Protein AF-A0A388JJA7-F1 (afdb_monomer_lite)

Organism: Chara braunii (NCBI:txid69332)

Foldseek 3Di:
DDDDDDDDDDDDDDDDPDPPDDPPPPPPDDPLNVLLVQLLCCQQVVDHDPPDCQADFDQDPNDTDTDGDPSSVVSNQVLCLLFKKKKFKDDPQLQDDPVVVVVVVVVVVVVCVVVVVDD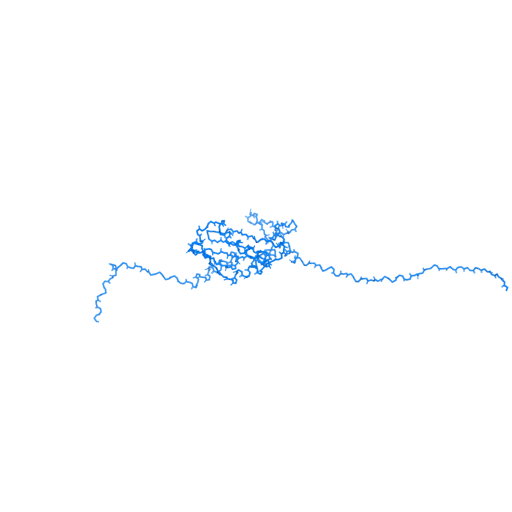PPQDAWDWADPDSGIIMTGGNDSVVLVVLQVVQKDWDADPNDTIIMGIHRDDDPVVVVVVVVVCVVVDDDDDDPPDPPVPPDPPDDPD

Secondary structure (DSSP, 8-state):
--------------------PPPP------HHHHHHHHHHHHHHH----TT---EEEEEETTEEEEEE-HHHHHHHHHHHHTTEEEEEEEETTTTS-HHHHHHHHHHHHHHHHHTT-S-TTPPP-EEEE-SSSEEEEE-SSHHHHHHHHHH-EEEEEETTEEEEEEEEE---HHHHHHHHHHHHHH----------GGGS-------

pLDDT: mean 81.33, std 19.15, range [30.75, 97.94]

Radius of gyration: 34.0 Å; chains: 1; bounding box: 87×120×90 Å

Structure (mmCIF, N/CA/C/O backbone):
data_AF-A0A388JJA7-F1
#
_entry.id   AF-A0A388JJA7-F1
#
loop_
_atom_site.group_PDB
_atom_site.id
_atom_site.type_symbol
_atom_site.label_atom_id
_atom_site.label_alt_id
_atom_site.label_comp_id
_atom_site.label_asym_id
_atom_site.label_entity_id
_atom_site.label_seq_id
_atom_site.pdbx_PDB_ins_code
_atom_site.Cartn_x
_atom_site.Cartn_y
_atom_site.Cartn_z
_atom_site.occupancy
_atom_site.B_iso_or_equiv
_atom_site.auth_seq_id
_atom_site.auth_comp_id
_atom_site.auth_asym_id
_atom_site.auth_atom_id
_atom_site.pdbx_PDB_model_num
ATOM 1 N N . MET A 1 1 ? 33.790 -76.104 -63.119 1.00 38.62 1 MET A N 1
ATOM 2 C CA . MET A 1 1 ? 35.174 -75.712 -63.461 1.00 38.62 1 MET A CA 1
ATOM 3 C C . MET A 1 1 ? 35.442 -74.358 -62.839 1.00 38.62 1 MET A C 1
ATOM 5 O O . MET A 1 1 ? 34.551 -73.522 -62.840 1.00 38.62 1 MET A O 1
ATOM 9 N N . ALA A 1 2 ? 36.603 -74.230 -62.209 1.00 37.25 2 ALA A N 1
ATOM 10 C CA . ALA A 1 2 ? 37.011 -73.114 -61.368 1.00 37.25 2 ALA A CA 1
ATOM 11 C C . ALA A 1 2 ? 37.681 -71.968 -62.155 1.00 37.25 2 ALA A C 1
ATOM 13 O O . ALA A 1 2 ? 38.109 -72.180 -63.288 1.00 37.25 2 ALA A O 1
ATOM 14 N N . ASN A 1 3 ? 37.866 -70.856 -61.426 1.00 31.70 3 ASN A N 1
ATOM 15 C CA . ASN A 1 3 ? 38.777 -69.703 -61.595 1.00 31.70 3 ASN A CA 1
ATOM 16 C C . ASN A 1 3 ? 38.197 -68.449 -62.289 1.00 31.70 3 ASN A C 1
ATOM 18 O O . ASN A 1 3 ? 37.667 -68.555 -63.387 1.00 31.70 3 ASN A O 1
ATOM 22 N N . ARG A 1 4 ? 38.062 -67.308 -61.569 1.00 33.00 4 ARG A N 1
ATOM 23 C CA . ARG A 1 4 ? 39.062 -66.235 -61.234 1.00 33.00 4 ARG A CA 1
ATOM 24 C C . ARG A 1 4 ? 39.237 -65.319 -62.475 1.00 33.00 4 ARG A C 1
ATOM 26 O O . ARG A 1 4 ? 39.473 -65.861 -63.539 1.00 33.00 4 ARG A O 1
ATOM 33 N N . GLU A 1 5 ? 39.036 -63.995 -62.486 1.00 34.12 5 GLU A N 1
ATOM 34 C CA . GLU A 1 5 ? 39.539 -62.904 -61.631 1.00 34.12 5 GLU A CA 1
ATOM 35 C C . GLU A 1 5 ? 38.789 -61.568 -61.878 1.00 34.12 5 GLU A C 1
ATOM 37 O O . GLU A 1 5 ? 38.283 -61.353 -62.973 1.00 34.12 5 GLU A O 1
ATOM 42 N N . GLU A 1 6 ? 38.826 -60.694 -60.853 1.00 33.31 6 GLU A N 1
ATOM 43 C CA . GLU A 1 6 ? 38.885 -59.208 -60.892 1.00 33.31 6 GLU A CA 1
ATOM 44 C C . GLU A 1 6 ? 37.717 -58.392 -61.493 1.00 33.31 6 GLU A C 1
ATOM 46 O O . GLU A 1 6 ? 37.147 -58.720 -62.517 1.00 33.31 6 GLU A O 1
ATOM 51 N N . GLY A 1 7 ? 37.279 -57.254 -60.950 1.00 30.75 7 GLY A N 1
ATOM 52 C CA . GLY A 1 7 ? 37.723 -56.382 -59.863 1.00 30.75 7 GLY A CA 1
ATOM 53 C C . GLY A 1 7 ? 36.887 -55.084 -59.918 1.00 30.75 7 GLY A C 1
ATOM 54 O O . GLY A 1 7 ? 36.123 -54.889 -60.860 1.00 30.75 7 GLY A O 1
ATOM 55 N N . SER A 1 8 ? 37.079 -54.181 -58.945 1.00 33.78 8 SER A N 1
ATOM 56 C CA . SER A 1 8 ? 36.448 -52.844 -58.821 1.00 33.78 8 SER A CA 1
ATOM 57 C C . SER A 1 8 ? 34.987 -52.874 -58.336 1.00 33.78 8 SER A C 1
ATOM 59 O O . SER A 1 8 ? 34.106 -53.405 -58.991 1.00 33.78 8 SER A O 1
ATOM 61 N N . GLY A 1 9 ? 34.610 -52.384 -57.156 1.00 34.12 9 GLY A N 1
ATOM 62 C CA . GLY A 1 9 ? 35.095 -51.213 -56.440 1.00 34.12 9 GLY A CA 1
ATOM 63 C C . GLY A 1 9 ? 33.918 -50.248 -56.313 1.00 34.12 9 GLY A C 1
ATOM 64 O O . GLY A 1 9 ? 33.571 -49.616 -57.298 1.00 34.12 9 GLY A O 1
ATOM 65 N N . LEU A 1 10 ? 33.286 -50.166 -55.134 1.00 34.81 10 LEU A N 1
ATOM 66 C CA . LEU A 1 10 ? 32.632 -48.956 -54.610 1.00 34.81 10 LEU A CA 1
ATOM 67 C C . LEU A 1 10 ? 32.055 -49.213 -53.212 1.00 34.81 10 LEU A C 1
ATOM 69 O O . LEU A 1 10 ? 31.151 -50.021 -53.006 1.00 34.81 10 LEU A O 1
ATOM 73 N N . LEU A 1 11 ? 32.640 -48.497 -52.253 1.00 35.06 11 LEU A N 1
ATOM 74 C CA . LEU A 1 11 ? 32.207 -48.365 -50.872 1.00 35.06 11 LEU A CA 1
ATOM 75 C C . LEU A 1 11 ? 30.806 -47.737 -50.766 1.00 35.06 11 LEU A C 1
ATOM 77 O O . LEU A 1 11 ? 30.494 -46.760 -51.440 1.00 35.06 11 LEU A O 1
ATOM 81 N N . GLN A 1 12 ? 30.034 -48.286 -49.825 1.00 38.25 12 GLN A N 1
ATOM 82 C CA . GLN A 1 12 ? 29.115 -47.626 -48.887 1.00 38.25 12 GLN A CA 1
ATOM 83 C C . GLN A 1 12 ? 28.533 -46.251 -49.264 1.00 38.25 12 GLN A C 1
ATOM 85 O O . GLN A 1 12 ? 29.205 -45.225 -49.197 1.00 38.25 12 GLN A O 1
ATOM 90 N N . ARG A 1 13 ? 27.200 -46.210 -49.375 1.00 34.66 13 ARG A N 1
ATOM 91 C CA . ARG A 1 13 ? 26.391 -45.144 -48.764 1.00 34.66 13 ARG A CA 1
ATOM 92 C C . ARG A 1 13 ? 25.192 -45.764 -48.049 1.00 34.66 13 ARG A C 1
ATOM 94 O O . ARG A 1 13 ? 24.145 -45.988 -48.645 1.00 34.66 13 ARG A O 1
ATOM 101 N N . GLN A 1 14 ? 25.362 -46.062 -46.761 1.00 39.09 14 GLN A N 1
ATOM 102 C CA . GLN A 1 14 ? 24.231 -46.185 -45.845 1.00 39.09 14 GLN A CA 1
ATOM 103 C C . GLN A 1 14 ? 23.623 -44.789 -45.692 1.00 39.09 14 GLN A C 1
ATOM 105 O O . GLN A 1 14 ? 24.273 -43.877 -45.188 1.00 39.09 14 GLN A O 1
ATOM 110 N N . GLY A 1 15 ? 22.391 -44.618 -46.168 1.00 35.16 15 GLY A N 1
ATOM 111 C CA . GLY A 1 15 ? 21.592 -43.436 -45.881 1.00 35.16 15 GLY A CA 1
ATOM 112 C C . GLY A 1 15 ? 21.213 -43.432 -44.406 1.00 35.16 15 GLY A C 1
ATOM 113 O O . GLY A 1 15 ? 20.266 -44.109 -44.009 1.00 35.16 15 GLY A O 1
ATOM 114 N N . GLN A 1 16 ? 21.957 -42.678 -43.599 1.00 37.28 16 GLN A N 1
ATOM 115 C CA . GLN A 1 16 ? 21.470 -42.211 -42.309 1.00 37.28 16 GLN A CA 1
ATOM 116 C C . GLN A 1 16 ? 20.296 -41.269 -42.586 1.00 37.28 16 GLN A C 1
ATOM 118 O O . GLN A 1 16 ? 20.465 -40.179 -43.128 1.00 37.28 16 GLN A O 1
ATOM 123 N N . ARG A 1 17 ? 19.083 -41.728 -42.265 1.00 39.56 17 ARG A N 1
ATOM 124 C CA . ARG A 1 17 ? 17.945 -40.838 -42.050 1.00 39.56 17 ARG A CA 1
ATOM 125 C C . ARG A 1 17 ? 18.261 -40.038 -40.794 1.00 39.56 17 ARG A C 1
ATOM 127 O O . ARG A 1 17 ? 18.153 -40.563 -39.692 1.00 39.56 17 ARG A O 1
ATOM 134 N N . GLU A 1 18 ? 18.690 -38.798 -40.974 1.00 39.78 18 GLU A N 1
ATOM 135 C CA . GLU A 1 18 ? 18.605 -37.801 -39.918 1.00 39.78 18 GLU A CA 1
ATOM 136 C C . GLU A 1 18 ? 17.116 -37.548 -39.666 1.00 39.78 18 GLU A C 1
ATOM 138 O O . GLU A 1 18 ? 16.417 -36.948 -40.484 1.00 39.78 18 GLU A O 1
ATOM 143 N N . GLU A 1 19 ? 16.607 -38.070 -38.550 1.00 40.69 19 GLU A N 1
ATOM 144 C CA . GLU A 1 19 ? 15.378 -37.569 -37.948 1.00 40.69 19 GLU A CA 1
ATOM 145 C C . GLU A 1 19 ? 15.632 -36.109 -37.568 1.00 40.69 19 GLU A C 1
ATOM 147 O O . GLU A 1 19 ? 16.226 -35.792 -36.538 1.00 40.69 19 GLU A O 1
ATOM 152 N N . HIS A 1 20 ? 15.238 -35.213 -38.468 1.00 40.06 20 HIS A N 1
ATOM 153 C CA . HIS A 1 20 ? 15.179 -33.785 -38.218 1.00 40.06 20 HIS A CA 1
ATOM 154 C C . HIS A 1 20 ? 14.108 -33.557 -37.143 1.00 40.06 20 HIS A C 1
ATOM 156 O O . HIS A 1 20 ? 12.920 -33.431 -37.438 1.00 40.06 20 HIS A O 1
ATOM 162 N N . ASN A 1 21 ? 14.525 -33.553 -35.875 1.00 44.19 21 ASN A N 1
ATOM 163 C CA . ASN A 1 21 ? 13.737 -32.931 -34.820 1.00 44.19 21 ASN A CA 1
ATOM 164 C C . ASN A 1 21 ? 13.492 -31.476 -35.251 1.00 44.19 21 ASN A C 1
ATOM 166 O O . ASN A 1 21 ? 14.464 -30.792 -35.589 1.00 44.19 21 ASN A O 1
ATOM 170 N N . PRO A 1 22 ? 12.240 -30.984 -35.274 1.00 50.75 22 PRO A N 1
ATOM 171 C CA . PRO A 1 22 ? 12.013 -29.575 -35.539 1.00 50.75 22 PRO A CA 1
ATOM 172 C C . PRO A 1 22 ? 12.758 -28.774 -34.462 1.00 50.75 22 PRO A C 1
ATOM 174 O O . PRO A 1 22 ? 12.743 -29.183 -33.294 1.00 50.75 22 PRO A O 1
ATOM 177 N N . PRO A 1 23 ? 13.442 -27.673 -34.820 1.00 50.19 23 PRO A N 1
ATOM 178 C CA . PRO A 1 23 ? 14.025 -26.800 -33.819 1.00 50.19 23 PRO A CA 1
ATOM 179 C C . PRO A 1 23 ? 12.879 -26.363 -32.913 1.00 50.19 23 PRO A C 1
ATOM 181 O O . PRO A 1 23 ? 11.893 -25.798 -33.388 1.00 50.19 23 PRO A O 1
ATOM 184 N N . GLY A 1 24 ? 12.971 -26.712 -31.629 1.00 46.56 24 GLY A N 1
ATOM 185 C CA . GLY A 1 24 ? 12.038 -26.201 -30.641 1.00 46.56 24 GLY A CA 1
ATOM 186 C C . GLY A 1 24 ? 12.012 -24.689 -30.791 1.00 46.56 24 GLY A C 1
ATOM 187 O O . GLY A 1 24 ? 13.071 -24.062 -30.807 1.00 46.56 24 GLY A O 1
ATOM 188 N N . GLU A 1 25 ? 10.823 -24.118 -30.971 1.00 50.03 25 GLU A N 1
ATOM 189 C CA . GLU A 1 25 ? 10.627 -22.684 -30.825 1.00 50.03 25 GLU A CA 1
ATOM 190 C C . GLU A 1 25 ? 11.098 -22.322 -29.414 1.00 50.03 25 GLU A C 1
ATOM 192 O O . GLU A 1 25 ? 10.371 -22.465 -28.431 1.00 50.03 25 GLU A O 1
ATOM 197 N N . GLU A 1 26 ? 12.354 -21.896 -29.289 1.00 54.03 26 GLU A N 1
ATOM 198 C CA . GLU A 1 26 ? 12.783 -21.084 -28.167 1.00 54.03 26 GLU A CA 1
ATOM 199 C C . GLU A 1 26 ? 11.922 -19.828 -28.251 1.00 54.03 26 GLU A C 1
ATOM 201 O O . GLU A 1 26 ? 12.219 -18.909 -29.012 1.00 54.03 26 GLU A O 1
ATOM 206 N N . LEU A 1 27 ? 10.789 -19.833 -27.542 1.00 56.81 27 LEU A N 1
ATOM 207 C CA . LEU A 1 27 ? 9.931 -18.669 -27.386 1.00 56.81 27 LEU A CA 1
ATOM 208 C C . LEU A 1 27 ? 10.819 -17.542 -26.864 1.00 56.81 27 LEU A C 1
ATOM 210 O O . LEU A 1 27 ? 11.160 -17.499 -25.680 1.00 56.81 27 LEU A O 1
ATOM 214 N N . GLN A 1 28 ? 11.246 -16.662 -27.770 1.00 73.25 28 GLN A N 1
ATOM 215 C CA . GLN A 1 28 ? 12.017 -15.482 -27.430 1.00 73.25 28 GLN A CA 1
ATOM 216 C C . GLN A 1 28 ? 11.135 -14.659 -26.498 1.00 73.25 28 GLN A C 1
ATOM 218 O O . GLN A 1 28 ? 10.147 -14.063 -26.925 1.00 73.25 28 GLN A O 1
ATOM 223 N N . MET A 1 29 ? 11.437 -14.702 -25.198 1.00 80.81 29 MET A N 1
ATOM 224 C CA . MET A 1 29 ? 10.675 -13.952 -24.209 1.00 80.81 29 MET A CA 1
ATOM 225 C C . MET A 1 29 ? 10.689 -12.480 -24.602 1.00 80.81 29 MET A C 1
ATOM 227 O O . MET A 1 29 ? 11.758 -11.914 -24.856 1.00 80.81 29 MET A O 1
ATOM 231 N N . SER A 1 30 ? 9.509 -11.862 -24.624 1.00 90.19 30 SER A N 1
ATOM 232 C CA . SER A 1 30 ? 9.403 -10.439 -24.917 1.00 90.19 30 SER A CA 1
ATOM 233 C C . SER A 1 30 ? 10.206 -9.628 -23.893 1.00 90.19 30 SER A C 1
ATOM 235 O O . SER A 1 30 ? 10.375 -10.027 -22.733 1.00 90.19 30 SER A O 1
ATOM 237 N N . GLU A 1 31 ? 10.709 -8.463 -24.301 1.00 86.06 31 GLU A N 1
ATOM 238 C CA . GLU A 1 31 ? 11.400 -7.569 -23.369 1.00 86.06 31 GLU A CA 1
ATOM 239 C C . GLU A 1 31 ? 10.483 -7.142 -22.214 1.00 86.06 31 GLU A C 1
ATOM 241 O O . GLU A 1 31 ? 10.933 -7.034 -21.073 1.00 86.06 31 GLU A O 1
ATOM 246 N N . GLU A 1 32 ? 9.190 -6.981 -22.485 1.00 90.00 32 GLU A N 1
ATOM 247 C CA . GLU A 1 32 ? 8.183 -6.680 -21.475 1.00 90.00 32 GLU A CA 1
ATOM 248 C C . GLU A 1 32 ? 8.054 -7.798 -20.430 1.00 90.00 32 GLU A C 1
ATOM 250 O O . GLU A 1 32 ? 8.108 -7.520 -19.230 1.00 90.00 32 GLU A O 1
ATOM 255 N N . ASP A 1 33 ? 7.949 -9.060 -20.851 1.00 91.06 33 ASP A N 1
ATOM 256 C CA . ASP A 1 33 ? 7.863 -10.196 -19.926 1.00 91.06 33 ASP A CA 1
ATOM 257 C C . ASP A 1 33 ? 9.152 -10.355 -19.124 1.00 91.06 33 ASP A C 1
ATOM 259 O O . ASP A 1 33 ? 9.117 -10.593 -17.912 1.00 91.06 33 ASP A O 1
ATOM 263 N N . ARG A 1 34 ? 10.303 -10.117 -19.764 1.00 89.75 34 ARG A N 1
ATOM 264 C CA . ARG A 1 34 ? 11.591 -10.048 -19.071 1.00 89.75 34 ARG A CA 1
ATOM 265 C C . ARG A 1 34 ? 11.568 -8.968 -17.987 1.00 89.75 34 ARG A C 1
ATOM 267 O O . ARG A 1 34 ? 11.969 -9.247 -16.858 1.00 89.75 34 ARG A O 1
ATOM 274 N N . ILE A 1 35 ? 11.092 -7.758 -18.289 1.00 90.12 35 ILE A N 1
ATOM 275 C CA . ILE A 1 35 ? 10.986 -6.659 -17.316 1.00 90.12 35 ILE A CA 1
ATOM 276 C C . ILE A 1 35 ? 10.037 -7.035 -16.173 1.00 90.12 35 ILE A C 1
ATOM 278 O O . ILE A 1 35 ? 10.406 -6.862 -15.012 1.00 90.12 35 ILE A O 1
ATOM 282 N N . ARG A 1 36 ? 8.866 -7.613 -16.466 1.00 91.94 36 ARG A N 1
ATOM 283 C CA . ARG A 1 36 ? 7.902 -8.067 -15.447 1.00 91.94 36 ARG A CA 1
ATOM 284 C C . ARG A 1 36 ? 8.512 -9.094 -14.493 1.00 91.94 36 ARG A C 1
ATOM 286 O O . ARG A 1 36 ? 8.342 -8.970 -13.282 1.00 91.94 36 ARG A O 1
ATOM 293 N N . ILE A 1 37 ? 9.264 -10.067 -15.014 1.00 90.94 37 ILE A N 1
ATOM 294 C CA . ILE A 1 37 ? 9.973 -11.067 -14.199 1.00 90.94 37 ILE A CA 1
ATOM 295 C C . ILE A 1 37 ? 11.012 -10.395 -13.295 1.00 90.94 37 ILE A C 1
ATOM 297 O O . ILE A 1 37 ? 11.135 -10.745 -12.121 1.00 90.94 37 ILE A O 1
ATOM 301 N N . LEU A 1 38 ? 11.767 -9.429 -13.822 1.00 90.19 38 LEU A N 1
ATOM 302 C CA . LEU A 1 38 ? 12.774 -8.706 -13.044 1.00 90.19 38 LEU A CA 1
ATOM 303 C C . LEU A 1 38 ? 12.142 -7.826 -11.953 1.00 90.19 38 LEU A C 1
ATOM 305 O O . LEU A 1 38 ? 12.644 -7.813 -10.830 1.00 90.19 38 LEU A O 1
ATOM 309 N N . ILE A 1 39 ? 11.021 -7.157 -12.243 1.00 90.31 39 ILE A N 1
ATOM 310 C CA . ILE A 1 39 ? 10.235 -6.406 -11.250 1.00 90.31 39 ILE A CA 1
ATOM 311 C C . ILE A 1 39 ? 9.742 -7.352 -10.150 1.00 90.31 39 ILE A C 1
ATOM 313 O O . ILE A 1 39 ? 9.950 -7.075 -8.968 1.00 90.31 39 ILE A O 1
ATOM 317 N N . ALA A 1 40 ? 9.156 -8.496 -10.520 1.00 89.62 40 ALA A N 1
ATOM 318 C CA . ALA A 1 40 ? 8.691 -9.490 -9.557 1.00 89.62 40 ALA A CA 1
ATOM 319 C C . ALA A 1 40 ? 9.834 -9.950 -8.641 1.00 89.62 40 ALA A C 1
ATOM 321 O O . ALA A 1 40 ? 9.714 -9.834 -7.426 1.00 89.62 40 ALA A O 1
ATOM 322 N N . LYS A 1 41 ? 10.991 -10.338 -9.195 1.00 87.94 41 LYS A N 1
ATOM 323 C CA . LYS A 1 41 ? 12.182 -10.708 -8.404 1.00 87.94 41 LYS A CA 1
ATOM 324 C C . LYS A 1 41 ? 12.643 -9.594 -7.459 1.00 87.94 41 LYS A C 1
ATOM 326 O O . LYS A 1 41 ? 12.994 -9.870 -6.309 1.00 87.94 41 LYS A O 1
ATOM 331 N N . CYS A 1 42 ? 12.600 -8.338 -7.898 1.00 88.12 42 CYS A N 1
ATOM 332 C CA . CYS A 1 42 ? 12.971 -7.197 -7.065 1.00 88.12 42 CYS A CA 1
ATOM 333 C C . CYS A 1 42 ? 12.095 -7.101 -5.807 1.00 88.12 42 CYS A C 1
ATOM 335 O O . CYS A 1 42 ? 12.606 -7.045 -4.686 1.00 88.12 42 CYS A O 1
ATOM 337 N N . TYR A 1 43 ? 10.773 -7.161 -5.950 1.00 86.69 43 TYR A N 1
ATOM 338 C CA . TYR A 1 43 ? 9.868 -7.010 -4.806 1.00 86.69 43 TYR A CA 1
ATOM 339 C C . TYR A 1 43 ? 9.662 -8.309 -4.007 1.00 86.69 43 TYR A C 1
ATOM 341 O O . TYR A 1 43 ? 9.526 -8.284 -2.770 1.00 86.69 43 TYR A O 1
ATOM 349 N N . GLU A 1 44 ? 9.675 -9.457 -4.683 1.00 86.19 44 GLU A N 1
ATOM 350 C CA . GLU A 1 44 ? 9.443 -10.776 -4.096 1.00 86.19 44 GLU A CA 1
ATOM 351 C C . GL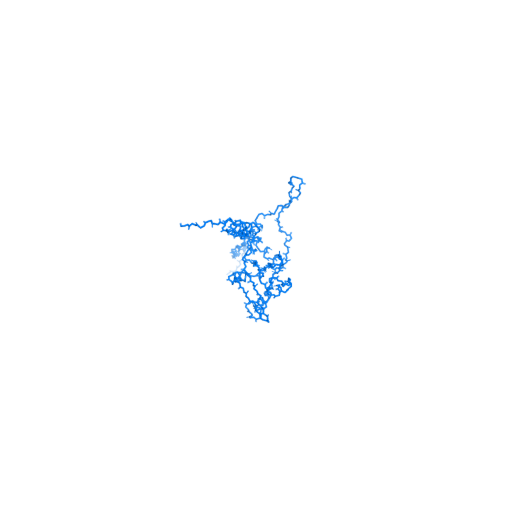U A 1 44 ? 10.683 -11.318 -3.382 1.00 86.19 44 GLU A C 1
ATOM 353 O O . GLU A 1 44 ? 10.572 -11.760 -2.232 1.00 86.19 44 GLU A O 1
ATOM 358 N N . ASP A 1 45 ? 11.857 -11.186 -3.995 1.00 84.56 45 ASP A N 1
ATOM 359 C CA . ASP A 1 45 ? 13.109 -11.745 -3.482 1.00 84.56 45 ASP A CA 1
ATOM 360 C C . ASP A 1 45 ? 14.079 -10.689 -2.952 1.00 84.56 45 ASP A C 1
ATOM 362 O O . ASP A 1 45 ? 15.025 -11.036 -2.250 1.00 84.56 45 ASP A O 1
ATOM 366 N N . GLY A 1 46 ? 13.831 -9.401 -3.210 1.00 83.00 46 GLY A N 1
ATOM 367 C CA . GLY A 1 46 ? 14.766 -8.338 -2.828 1.00 83.00 46 GLY A CA 1
ATOM 368 C C . GLY A 1 46 ? 16.011 -8.298 -3.711 1.00 83.00 46 GLY A C 1
ATOM 369 O O . GLY A 1 46 ? 17.015 -7.717 -3.311 1.00 83.00 46 GLY A O 1
ATOM 370 N N . VAL A 1 47 ? 15.961 -8.934 -4.884 1.00 85.12 47 VAL A N 1
ATOM 371 C CA . VAL A 1 47 ? 17.082 -8.990 -5.822 1.00 85.12 47 VAL A CA 1
ATOM 372 C C . VAL A 1 47 ? 16.945 -7.850 -6.817 1.00 85.12 47 VAL A C 1
ATOM 374 O O . VAL A 1 47 ? 16.076 -7.881 -7.688 1.00 85.12 47 VAL A O 1
ATOM 377 N N . PHE A 1 48 ? 17.814 -6.851 -6.694 1.00 80.50 48 PHE A N 1
ATOM 378 C CA . PHE A 1 48 ? 17.859 -5.753 -7.648 1.00 80.50 48 PHE A CA 1
ATOM 379 C C . PHE A 1 48 ? 18.588 -6.193 -8.931 1.00 80.50 48 PHE A C 1
ATOM 381 O O . PHE A 1 48 ? 19.713 -6.691 -8.853 1.00 80.50 48 PHE A O 1
ATOM 388 N N . PRO A 1 49 ? 17.975 -6.059 -10.117 1.00 79.19 49 PRO A N 1
ATOM 389 C CA . PRO A 1 49 ? 18.563 -6.558 -11.354 1.00 79.19 49 PRO A CA 1
ATOM 390 C C . PRO A 1 49 ? 19.686 -5.646 -11.878 1.00 79.19 49 PRO A C 1
ATOM 392 O O . PRO A 1 49 ? 19.424 -4.577 -12.417 1.00 79.19 49 PRO A O 1
ATOM 395 N N . GLU A 1 50 ? 20.939 -6.109 -11.829 1.00 70.81 50 GLU A N 1
ATOM 396 C CA . GLU A 1 50 ? 22.127 -5.328 -12.241 1.00 70.81 50 GLU A CA 1
ATOM 397 C C . GLU A 1 50 ? 22.119 -4.854 -13.707 1.00 70.81 50 GLU A C 1
ATOM 399 O O . GLU A 1 50 ? 22.771 -3.872 -14.052 1.00 70.81 50 GLU A O 1
ATOM 404 N N . ARG A 1 51 ? 21.392 -5.544 -14.597 1.00 75.31 51 ARG A N 1
ATOM 405 C CA . ARG A 1 51 ? 21.349 -5.251 -16.046 1.00 75.31 51 ARG A CA 1
ATOM 406 C C . ARG A 1 51 ? 20.020 -4.656 -16.514 1.00 75.31 51 ARG A C 1
ATOM 408 O O . ARG A 1 51 ? 19.695 -4.722 -17.702 1.00 75.31 51 ARG A O 1
ATOM 415 N N . MET A 1 52 ? 19.212 -4.122 -15.603 1.00 77.38 52 MET A N 1
ATOM 416 C CA . MET A 1 52 ? 17.992 -3.411 -15.975 1.00 77.38 52 MET A CA 1
ATOM 417 C C . MET A 1 52 ? 18.336 -1.950 -16.295 1.00 77.38 52 MET A C 1
ATOM 419 O O . MET A 1 52 ? 18.827 -1.209 -15.450 1.00 77.38 52 MET A O 1
ATOM 423 N N . ARG A 1 53 ? 18.101 -1.522 -17.542 1.00 81.50 53 ARG A N 1
ATOM 424 C CA . ARG A 1 53 ? 18.271 -0.119 -17.949 1.00 81.50 53 ARG A CA 1
ATOM 425 C C . ARG A 1 53 ? 17.087 0.704 -17.442 1.00 81.50 53 ARG A C 1
ATOM 427 O O . ARG A 1 53 ? 16.126 0.922 -18.170 1.00 81.50 53 ARG A O 1
ATOM 434 N N . HIS A 1 54 ? 17.159 1.125 -16.182 1.00 82.56 54 HIS A N 1
ATOM 435 C CA . HIS A 1 54 ? 16.094 1.869 -15.500 1.00 82.56 54 HIS A CA 1
ATOM 436 C C . HIS A 1 54 ? 15.815 3.249 -16.091 1.00 82.56 54 HIS A C 1
ATOM 438 O O . HIS A 1 54 ? 14.757 3.811 -15.832 1.00 82.56 54 HIS A O 1
ATOM 444 N N . GLY A 1 55 ? 16.755 3.799 -16.853 1.00 88.31 55 GLY A N 1
ATOM 445 C CA . GLY A 1 55 ? 16.692 5.161 -17.342 1.00 88.31 55 GLY A CA 1
ATOM 446 C C . GLY A 1 55 ? 18.068 5.679 -17.724 1.00 88.31 55 GLY A C 1
ATOM 447 O O . GLY A 1 55 ? 19.040 4.921 -17.782 1.00 88.31 55 GLY A O 1
ATOM 448 N N . GLU A 1 56 ? 18.136 6.978 -17.952 1.00 92.00 56 GLU A N 1
ATOM 449 C CA . GLU A 1 56 ? 19.352 7.694 -18.316 1.00 92.00 56 GLU A CA 1
ATOM 450 C C . GLU A 1 56 ? 19.459 9.006 -17.540 1.00 92.00 56 GLU A C 1
ATOM 452 O O . GLU A 1 56 ? 18.457 9.622 -17.178 1.00 92.00 56 GLU A O 1
ATOM 457 N N . PHE A 1 57 ? 20.686 9.445 -17.268 1.00 91.88 57 PHE A N 1
ATOM 458 C CA . PHE A 1 57 ? 20.921 10.782 -16.734 1.00 91.88 57 PHE A CA 1
ATOM 459 C C . PHE A 1 57 ? 20.996 11.776 -17.893 1.00 91.88 57 PHE A C 1
ATOM 461 O O . PHE A 1 57 ? 21.839 11.635 -18.776 1.00 91.88 57 PHE A O 1
ATOM 468 N N . VAL A 1 58 ? 20.145 12.798 -17.862 1.00 94.00 58 VAL A N 1
ATOM 469 C CA . VAL A 1 58 ? 20.087 13.885 -18.845 1.00 94.00 58 VAL A CA 1
ATOM 470 C C . VAL A 1 58 ? 20.328 15.205 -18.123 1.00 94.00 58 VAL A C 1
ATOM 472 O O . VAL A 1 58 ? 19.892 15.381 -16.988 1.00 94.00 58 VAL A O 1
ATOM 475 N N . VAL A 1 59 ? 21.037 16.140 -18.751 1.00 94.31 59 VAL A N 1
ATOM 476 C CA . VAL A 1 59 ? 21.201 17.495 -18.208 1.00 94.31 59 VAL A CA 1
ATOM 477 C C . VAL A 1 59 ? 20.125 18.394 -18.806 1.00 94.31 59 VAL A C 1
ATOM 479 O O . VAL A 1 59 ? 20.095 18.602 -20.015 1.00 94.31 59 VAL A O 1
ATOM 482 N N . GLU A 1 60 ? 19.261 18.947 -17.960 1.00 91.25 60 GLU A N 1
ATOM 483 C CA . GLU A 1 60 ? 18.222 19.907 -18.338 1.00 91.25 60 GLU A CA 1
ATOM 484 C C . GLU A 1 60 ? 18.401 21.180 -17.513 1.00 91.25 60 GLU A C 1
ATOM 486 O O . GLU A 1 60 ? 18.466 21.131 -16.287 1.00 91.25 60 GLU A O 1
ATOM 491 N N . ASN A 1 61 ? 18.520 22.336 -18.174 1.00 90.81 61 ASN A N 1
ATOM 492 C CA . ASN A 1 61 ? 18.718 23.637 -17.516 1.00 90.81 61 ASN A CA 1
ATOM 493 C C . ASN A 1 61 ? 19.902 23.664 -16.521 1.00 90.81 61 ASN A C 1
ATOM 495 O O . ASN A 1 61 ? 19.841 24.321 -15.485 1.00 90.81 61 ASN A O 1
ATOM 499 N N . GLY A 1 62 ? 20.976 22.924 -16.819 1.00 91.94 62 GLY A N 1
ATOM 500 C CA . GLY A 1 62 ? 22.150 22.806 -15.945 1.00 91.94 62 GLY A CA 1
ATOM 501 C C . GLY A 1 62 ? 21.970 21.869 -14.743 1.00 91.94 62 GLY A C 1
ATOM 502 O O . GLY A 1 62 ? 22.898 21.722 -13.953 1.00 91.94 62 GLY A O 1
ATOM 503 N N . ILE A 1 63 ? 20.815 21.211 -14.612 1.00 93.00 63 ILE A N 1
ATOM 504 C CA . ILE A 1 63 ? 20.521 20.232 -13.563 1.00 93.00 63 ILE A CA 1
ATOM 505 C C . ILE A 1 63 ? 20.594 18.829 -14.164 1.00 93.00 63 ILE A C 1
ATOM 507 O O . ILE A 1 63 ? 20.002 18.551 -15.206 1.00 93.00 63 ILE A O 1
ATOM 511 N N . GLN A 1 64 ? 21.317 17.926 -13.503 1.00 93.12 64 GLN A N 1
ATOM 512 C CA . GLN A 1 64 ? 21.349 16.518 -13.883 1.00 93.12 64 GLN A CA 1
ATOM 513 C C . GLN A 1 64 ? 20.085 15.817 -13.364 1.00 93.12 64 GLN A C 1
ATOM 515 O O . GLN A 1 64 ? 19.882 15.696 -12.158 1.00 93.12 64 GLN A O 1
ATOM 520 N N . VAL A 1 65 ? 19.239 15.355 -14.280 1.00 92.62 65 VAL A N 1
ATOM 521 C CA . VAL A 1 65 ? 17.963 14.686 -14.005 1.00 92.62 65 VAL A CA 1
ATOM 522 C C . VAL A 1 65 ? 18.048 13.236 -14.470 1.00 92.62 65 VAL A C 1
ATOM 524 O O . VAL A 1 65 ? 18.484 12.955 -15.584 1.00 92.62 65 VAL A O 1
ATOM 527 N N . PHE A 1 66 ? 17.621 12.294 -13.629 1.00 90.94 66 PHE A N 1
ATOM 528 C CA . PHE A 1 66 ? 17.469 10.900 -14.040 1.00 90.94 66 PHE A CA 1
ATOM 529 C C . PHE A 1 66 ? 16.097 10.697 -14.689 1.00 90.94 66 PHE A C 1
ATOM 531 O O . PHE A 1 66 ? 15.071 10.759 -14.011 1.00 90.94 66 PHE A O 1
ATOM 538 N N . LYS A 1 67 ? 16.071 10.455 -16.001 1.00 91.38 67 LYS A N 1
ATOM 539 C CA . LYS A 1 67 ? 14.854 10.114 -16.739 1.00 91.38 67 LYS A CA 1
ATOM 540 C C . LYS A 1 67 ? 14.628 8.615 -16.677 1.00 91.38 67 LYS A C 1
ATOM 542 O O . LYS A 1 67 ? 15.370 7.845 -17.282 1.00 91.38 67 LYS A O 1
ATOM 547 N N . VAL A 1 68 ? 13.596 8.212 -15.943 1.00 90.00 68 VAL A N 1
ATOM 548 C CA . VAL A 1 68 ? 13.180 6.811 -15.834 1.00 90.00 68 VAL A CA 1
ATOM 549 C C . VAL A 1 68 ? 12.626 6.332 -17.178 1.00 90.00 68 VAL A C 1
ATOM 551 O O . VAL A 1 68 ? 11.914 7.063 -17.864 1.00 90.00 68 VAL A O 1
ATOM 554 N N . ASN A 1 69 ? 12.940 5.092 -17.550 1.00 90.94 69 ASN A N 1
ATOM 555 C CA . ASN A 1 69 ? 12.366 4.434 -18.715 1.00 90.94 69 ASN A CA 1
ATOM 556 C C . ASN A 1 69 ? 10.832 4.323 -18.541 1.00 90.94 69 ASN A C 1
ATOM 558 O O . ASN A 1 69 ? 10.390 3.646 -17.605 1.00 90.94 69 ASN A O 1
ATOM 562 N N . PRO A 1 70 ? 10.020 4.911 -19.443 1.00 91.62 70 PRO A N 1
ATOM 563 C CA . PRO A 1 70 ? 8.564 4.932 -19.303 1.00 91.62 70 PRO A CA 1
ATOM 564 C C . PRO A 1 70 ? 7.926 3.543 -19.215 1.00 91.62 70 PRO A C 1
ATOM 566 O O . PRO A 1 70 ? 6.968 3.350 -18.473 1.00 91.62 70 PRO A O 1
ATOM 569 N N . GLN A 1 71 ? 8.466 2.554 -19.931 1.00 91.19 71 GLN A N 1
ATOM 570 C CA . GLN A 1 71 ? 7.943 1.189 -19.905 1.00 91.19 71 GLN A CA 1
ATOM 571 C C . GLN A 1 71 ? 8.188 0.528 -18.542 1.00 91.19 71 GLN A C 1
ATOM 573 O O . GLN A 1 71 ? 7.308 -0.144 -18.009 1.00 91.19 71 GLN A O 1
ATOM 578 N N . ILE A 1 72 ? 9.365 0.739 -17.944 1.00 90.81 72 ILE A N 1
ATOM 579 C CA . ILE A 1 72 ? 9.674 0.216 -16.605 1.00 90.81 72 ILE A CA 1
ATOM 580 C C . ILE A 1 72 ? 8.799 0.895 -15.555 1.00 90.81 72 ILE A C 1
ATOM 582 O O . ILE A 1 72 ? 8.281 0.207 -14.676 1.00 90.81 72 ILE A O 1
ATOM 586 N N . ASP A 1 73 ? 8.614 2.211 -15.651 1.00 91.12 73 ASP A N 1
ATOM 587 C CA . ASP A 1 73 ? 7.751 2.966 -14.741 1.00 91.12 73 ASP A CA 1
ATOM 588 C C . ASP A 1 73 ? 6.300 2.460 -14.782 1.00 91.12 73 ASP A C 1
ATOM 590 O O . ASP A 1 73 ? 5.727 2.105 -13.748 1.00 91.12 73 ASP A O 1
ATOM 594 N N . GLN A 1 74 ? 5.738 2.308 -15.986 1.00 94.25 74 GLN A N 1
ATOM 595 C CA . GLN A 1 74 ? 4.386 1.784 -16.192 1.00 94.25 74 GLN A CA 1
ATOM 596 C C . GLN A 1 74 ? 4.224 0.364 -15.639 1.00 94.25 74 GLN A C 1
ATOM 598 O O . GLN A 1 74 ? 3.279 0.095 -14.894 1.00 94.25 74 GLN A O 1
ATOM 603 N N . LEU A 1 75 ? 5.151 -0.544 -15.957 1.00 94.25 75 LEU A N 1
ATOM 604 C CA . LEU A 1 75 ? 5.095 -1.935 -15.497 1.00 94.25 75 LEU A CA 1
ATOM 605 C C . LEU A 1 75 ? 5.296 -2.052 -13.983 1.00 94.25 75 LEU A C 1
ATOM 607 O O . LEU A 1 75 ? 4.636 -2.866 -13.338 1.00 94.25 75 LEU A O 1
ATOM 611 N N . THR A 1 76 ? 6.168 -1.227 -13.402 1.00 92.62 76 THR A N 1
ATOM 612 C CA . THR A 1 76 ? 6.396 -1.186 -11.949 1.00 92.62 76 THR A CA 1
ATOM 613 C C . THR A 1 76 ? 5.155 -0.668 -11.235 1.00 92.62 76 THR A C 1
ATOM 615 O O . THR A 1 76 ? 4.685 -1.286 -10.280 1.00 92.62 76 THR A O 1
ATOM 618 N N . THR A 1 77 ? 4.571 0.420 -11.740 1.00 93.88 77 THR A N 1
ATOM 619 C CA . THR A 1 77 ? 3.333 0.998 -11.213 1.00 93.88 77 THR A CA 1
ATOM 620 C C . THR A 1 77 ? 2.176 0.006 -11.301 1.00 93.88 77 THR A C 1
ATOM 622 O O . THR A 1 77 ? 1.455 -0.175 -10.319 1.00 93.88 77 THR A O 1
ATOM 625 N N . ALA A 1 78 ? 2.013 -0.687 -12.432 1.00 95.19 78 ALA A N 1
ATOM 626 C CA . ALA A 1 78 ? 1.003 -1.730 -12.589 1.00 95.19 78 ALA A CA 1
ATOM 627 C C . ALA A 1 78 ? 1.209 -2.872 -11.580 1.00 95.19 78 ALA A C 1
ATOM 629 O O . ALA A 1 78 ? 0.274 -3.244 -10.872 1.00 95.19 78 ALA A O 1
ATOM 630 N N . TRP A 1 79 ? 2.443 -3.372 -11.440 1.00 94.75 79 TRP A N 1
ATOM 631 C CA . TRP A 1 79 ? 2.765 -4.431 -10.481 1.00 94.75 79 TRP A CA 1
ATOM 632 C C . TRP A 1 79 ? 2.444 -4.022 -9.036 1.00 94.75 79 TRP A C 1
ATOM 634 O O . TRP A 1 79 ? 1.864 -4.814 -8.286 1.00 94.75 79 TRP A O 1
ATOM 644 N N . LEU A 1 80 ? 2.783 -2.782 -8.655 1.00 94.69 80 LEU A N 1
ATOM 645 C CA . LEU A 1 80 ? 2.506 -2.229 -7.329 1.00 94.69 80 LEU A CA 1
ATOM 646 C C . LEU A 1 80 ? 1.009 -2.049 -7.086 1.00 94.69 80 LEU A C 1
ATOM 648 O O . LEU A 1 80 ? 0.536 -2.460 -6.030 1.00 94.69 80 LEU A O 1
ATOM 652 N N . LYS A 1 81 ? 0.250 -1.502 -8.040 1.00 95.12 81 LYS A N 1
ATOM 653 C CA . LYS A 1 81 ? -1.208 -1.324 -7.914 1.00 95.12 81 LYS A CA 1
ATOM 654 C C . LYS A 1 81 ? -1.946 -2.635 -7.673 1.00 95.12 81 LYS A C 1
ATOM 656 O O . LYS A 1 81 ? -2.878 -2.684 -6.879 1.00 95.12 81 LYS A O 1
ATOM 661 N N . GLU A 1 82 ? -1.515 -3.709 -8.323 1.00 96.12 82 GLU A N 1
ATOM 662 C CA . GLU A 1 82 ? -2.137 -5.027 -8.175 1.00 96.12 82 GLU A CA 1
ATOM 663 C C . GLU A 1 82 ? -1.865 -5.693 -6.817 1.00 96.12 82 GLU A C 1
ATOM 665 O O . GLU A 1 82 ? -2.530 -6.671 -6.475 1.00 96.12 82 GLU A O 1
ATOM 670 N N . ARG A 1 83 ? -0.849 -5.234 -6.073 1.00 96.38 83 ARG A N 1
ATOM 671 C CA . ARG A 1 83 ? -0.337 -5.924 -4.874 1.00 96.38 83 ARG A CA 1
ATOM 672 C C . ARG A 1 83 ? -0.239 -5.049 -3.634 1.00 96.38 83 ARG A C 1
ATOM 674 O O . ARG A 1 83 ? -0.029 -5.582 -2.547 1.00 96.38 83 ARG A O 1
ATOM 681 N N . THR A 1 84 ? -0.375 -3.738 -3.770 1.00 96.69 84 THR A N 1
ATOM 682 C CA . THR A 1 84 ? -0.208 -2.798 -2.663 1.00 96.69 84 THR A CA 1
ATOM 683 C C . THR A 1 84 ? -1.562 -2.351 -2.146 1.00 96.69 84 THR A C 1
ATOM 685 O O . THR A 1 84 ? -2.432 -1.911 -2.896 1.00 96.69 84 THR A O 1
ATOM 688 N N . VAL A 1 85 ? -1.725 -2.454 -0.834 1.00 97.81 85 VAL A N 1
ATOM 689 C CA . VAL A 1 85 ? -2.912 -2.026 -0.104 1.00 97.81 85 VAL A CA 1
ATOM 690 C C . VAL A 1 85 ? -2.517 -0.883 0.815 1.00 97.81 85 VAL A C 1
ATOM 692 O O . VAL A 1 85 ? -1.575 -1.003 1.599 1.00 97.81 85 VAL A O 1
ATOM 695 N N . THR A 1 86 ? -3.260 0.213 0.748 1.00 97.44 86 THR A N 1
ATOM 696 C CA . THR A 1 86 ? -3.178 1.284 1.736 1.00 97.44 86 THR A CA 1
ATOM 697 C C . THR A 1 86 ? -4.057 0.915 2.925 1.00 97.44 86 THR A C 1
ATOM 699 O O . THR A 1 86 ? -5.264 0.716 2.781 1.00 97.44 86 THR A O 1
ATOM 702 N N . VAL A 1 87 ? -3.454 0.829 4.108 1.00 97.81 87 VAL A N 1
ATOM 703 C CA . VAL A 1 87 ? -4.133 0.531 5.370 1.00 97.81 87 VAL A CA 1
ATOM 704 C C . VAL A 1 87 ? -4.233 1.810 6.190 1.00 97.81 87 VAL A C 1
ATOM 706 O O . VAL A 1 87 ? -3.218 2.375 6.599 1.00 97.81 87 VAL A O 1
ATOM 709 N N . VAL A 1 88 ? -5.458 2.271 6.434 1.00 97.38 88 VAL A N 1
ATOM 710 C CA . VAL A 1 88 ? -5.731 3.479 7.222 1.00 97.38 88 VAL A CA 1
ATOM 711 C C . VAL A 1 88 ? -6.265 3.082 8.589 1.00 97.38 88 VAL A C 1
ATOM 713 O O . VAL A 1 88 ? -7.286 2.408 8.698 1.00 97.38 88 VAL A O 1
ATOM 716 N N . PHE A 1 89 ? -5.593 3.535 9.640 1.00 97.12 89 PHE A N 1
ATOM 717 C CA . PHE A 1 89 ? -5.963 3.259 11.021 1.00 97.12 89 PHE A CA 1
ATOM 718 C C . PHE A 1 89 ? -6.848 4.387 11.561 1.00 97.12 89 PHE A C 1
ATOM 720 O O . PHE A 1 89 ? -6.515 5.573 11.448 1.00 97.12 89 PHE A O 1
ATOM 727 N N . GLN A 1 90 ? -7.995 4.018 12.132 1.00 95.62 90 GLN A N 1
ATOM 728 C CA . GLN A 1 90 ? -9.025 4.942 12.612 1.00 95.62 90 GLN A CA 1
ATOM 729 C C . GLN A 1 90 ? -9.335 4.733 14.099 1.00 95.62 90 GLN A C 1
ATOM 731 O O . GLN A 1 90 ? -9.008 3.699 14.681 1.00 95.62 90 GLN A O 1
ATOM 736 N N . GLY A 1 91 ? -9.972 5.731 14.722 1.00 94.25 91 GLY A N 1
ATOM 737 C CA . GLY A 1 91 ? -10.278 5.710 16.156 1.00 94.25 91 GLY A CA 1
ATOM 738 C C . GLY A 1 91 ? -9.025 5.471 17.001 1.00 94.25 91 GLY A C 1
ATOM 739 O O . GLY A 1 91 ? -7.963 6.008 16.687 1.00 94.25 91 GLY A O 1
ATOM 740 N N . ALA A 1 92 ? -9.134 4.597 18.005 1.00 94.38 92 ALA A N 1
ATOM 741 C CA . ALA A 1 92 ? -8.026 4.219 18.885 1.00 94.38 92 ALA A CA 1
ATOM 742 C C . ALA A 1 92 ? -6.845 3.554 18.149 1.00 94.38 92 ALA A C 1
ATOM 744 O O . ALA A 1 92 ? -5.730 3.524 18.664 1.00 94.38 92 ALA A O 1
ATOM 745 N N . ALA A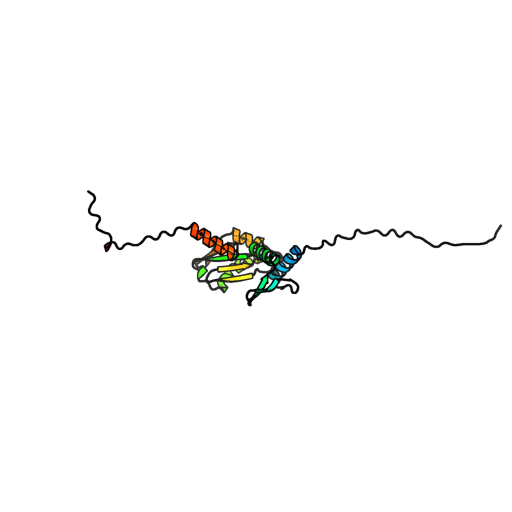 1 93 ? -7.055 3.037 16.930 1.00 94.25 93 ALA A N 1
ATOM 746 C CA . ALA A 1 93 ? -5.985 2.439 16.133 1.00 94.25 93 ALA A CA 1
ATOM 747 C C . ALA A 1 93 ? -5.014 3.468 15.546 1.00 94.25 93 ALA A C 1
ATOM 749 O O . ALA A 1 93 ? -3.883 3.121 15.204 1.00 94.25 93 ALA A O 1
ATOM 750 N N . ARG A 1 94 ? -5.440 4.732 15.446 1.00 94.56 94 ARG A N 1
ATOM 751 C CA . ARG A 1 94 ? -4.623 5.848 14.959 1.00 94.56 94 ARG A CA 1
ATOM 752 C C . ARG A 1 94 ? -3.409 6.103 15.848 1.00 94.56 94 ARG A C 1
ATOM 754 O O . ARG A 1 94 ? -2.327 6.368 15.336 1.00 94.56 94 ARG A O 1
ATOM 761 N N . ASP A 1 95 ? -3.609 5.978 17.155 1.00 93.25 95 ASP A N 1
ATOM 762 C CA . ASP A 1 95 ? -2.621 6.326 18.179 1.00 93.25 95 ASP A CA 1
ATOM 763 C C . ASP A 1 95 ? -1.669 5.162 18.491 1.00 93.25 95 ASP A C 1
ATOM 765 O O . ASP A 1 95 ? -0.766 5.267 19.322 1.00 93.25 95 ASP A O 1
ATOM 769 N N . LEU A 1 96 ? -1.845 4.030 17.804 1.00 93.56 96 LEU A N 1
ATOM 770 C CA . LEU A 1 96 ? -0.947 2.893 17.910 1.00 93.56 96 LEU A CA 1
ATOM 771 C C . LEU A 1 96 ? 0.428 3.215 17.318 1.00 93.56 96 LEU A C 1
ATOM 773 O O . LEU A 1 96 ? 0.570 3.824 16.247 1.00 93.56 96 LEU A O 1
ATOM 777 N N . SER A 1 97 ? 1.463 2.691 17.976 1.00 94.00 97 SER A N 1
ATOM 778 C CA . SER A 1 97 ? 2.823 2.724 17.441 1.00 94.00 97 SER A CA 1
ATOM 779 C C . SER A 1 97 ? 2.885 2.068 16.055 1.00 94.00 97 SER A C 1
ATOM 781 O O . SER A 1 97 ? 2.105 1.161 15.746 1.00 94.00 97 SER A O 1
ATOM 783 N N . VAL A 1 98 ? 3.836 2.495 15.221 1.00 94.12 98 VAL A N 1
ATOM 784 C CA . VAL A 1 98 ? 4.055 1.912 13.883 1.00 94.12 98 VAL A CA 1
ATOM 785 C C . VAL A 1 98 ? 4.243 0.396 13.969 1.00 94.12 98 VAL A C 1
ATOM 787 O O . VAL A 1 98 ? 3.642 -0.343 13.195 1.00 94.12 98 VAL A O 1
ATOM 790 N N . LYS A 1 99 ? 4.999 -0.074 14.968 1.00 94.19 99 LYS A N 1
ATOM 791 C CA . LYS A 1 99 ? 5.228 -1.503 15.200 1.00 94.19 99 LYS A CA 1
ATOM 792 C C . LYS A 1 99 ? 3.929 -2.255 15.494 1.00 94.19 99 LYS A C 1
ATOM 794 O O . LYS A 1 99 ? 3.672 -3.285 14.890 1.00 94.19 99 LYS A O 1
ATOM 799 N N . THR A 1 100 ? 3.078 -1.720 16.369 1.00 94.75 100 THR A N 1
ATOM 800 C CA . THR A 1 100 ? 1.791 -2.357 16.696 1.00 94.75 100 THR A CA 1
ATOM 801 C C . THR A 1 100 ? 0.847 -2.384 15.494 1.00 94.75 100 THR A C 1
ATOM 803 O O . THR A 1 100 ? 0.133 -3.361 15.288 1.00 94.75 100 THR A O 1
ATOM 806 N N . ARG A 1 101 ? 0.855 -1.333 14.667 1.00 95.44 101 ARG A N 1
ATOM 807 C CA . ARG A 1 101 ? 0.101 -1.308 13.406 1.00 95.44 101 ARG A CA 1
ATOM 808 C C . ARG A 1 101 ? 0.612 -2.337 12.407 1.00 95.44 101 ARG A C 1
ATOM 810 O O . ARG A 1 101 ? -0.194 -2.992 11.752 1.00 95.44 101 ARG A O 1
ATOM 817 N N . GLU A 1 102 ? 1.928 -2.513 12.314 1.00 95.69 102 GLU A N 1
ATOM 818 C CA . GLU A 1 102 ? 2.504 -3.593 11.519 1.00 95.69 102 GLU A CA 1
ATOM 819 C C . GLU A 1 102 ? 2.030 -4.947 12.050 1.00 95.69 102 GLU A C 1
ATOM 821 O O . GLU A 1 102 ? 1.519 -5.744 11.268 1.00 95.69 102 GLU A O 1
ATOM 826 N N . ASP A 1 103 ? 2.107 -5.186 13.361 1.00 94.44 103 ASP A N 1
ATOM 827 C CA . ASP A 1 103 ? 1.679 -6.445 13.979 1.00 94.44 103 ASP A CA 1
ATOM 828 C C . ASP A 1 103 ? 0.203 -6.776 13.690 1.00 94.44 103 ASP A C 1
ATOM 830 O O . ASP A 1 103 ? -0.125 -7.941 13.445 1.00 94.44 103 ASP A O 1
ATOM 834 N N . LEU A 1 104 ? -0.682 -5.771 13.635 1.00 94.38 104 LEU A N 1
ATOM 835 C CA . LEU A 1 104 ? -2.080 -5.950 13.220 1.00 94.38 104 LEU A CA 1
ATOM 836 C C . LEU A 1 104 ? -2.197 -6.430 11.767 1.00 94.38 104 LEU A C 1
ATOM 838 O O . LEU A 1 104 ? -2.954 -7.359 11.491 1.00 94.38 104 LEU A O 1
ATOM 842 N N . ILE A 1 105 ? -1.415 -5.865 10.844 1.00 94.81 105 ILE A N 1
ATOM 843 C CA . ILE A 1 105 ? -1.364 -6.340 9.452 1.00 94.81 105 ILE A CA 1
ATOM 844 C C . ILE A 1 105 ? -0.779 -7.761 9.406 1.00 94.81 105 ILE A C 1
ATOM 846 O O . ILE A 1 105 ? -1.323 -8.645 8.743 1.00 94.81 105 ILE A O 1
ATOM 850 N N . ARG A 1 106 ? 0.290 -8.034 10.168 1.00 94.00 106 ARG A N 1
ATOM 851 C CA . ARG A 1 106 ? 0.914 -9.366 10.256 1.00 94.00 106 ARG A CA 1
ATOM 852 C C . ARG A 1 106 ? -0.012 -10.424 10.846 1.00 94.00 106 ARG A C 1
ATOM 854 O O . ARG A 1 106 ? 0.183 -11.606 10.564 1.00 94.00 106 ARG A O 1
ATOM 861 N N . ALA A 1 107 ? -1.002 -10.046 11.653 1.00 92.62 107 ALA A N 1
ATOM 862 C CA . ALA A 1 107 ? -1.969 -10.983 12.219 1.00 92.62 107 ALA A CA 1
ATOM 863 C C . ALA A 1 107 ? -2.766 -11.718 11.128 1.00 92.62 107 ALA A C 1
ATOM 865 O O . ALA A 1 107 ? -3.016 -12.916 11.271 1.00 92.62 107 ALA A O 1
ATOM 866 N N . TYR A 1 108 ? -3.069 -11.050 10.011 1.00 91.25 108 TYR A N 1
ATOM 867 C CA . TYR A 1 108 ? -3.695 -11.672 8.842 1.00 91.25 108 TYR A CA 1
ATOM 868 C C . TYR A 1 108 ? -2.804 -12.745 8.225 1.00 91.25 108 TYR A C 1
ATOM 870 O O . TYR A 1 108 ? -3.225 -13.892 8.074 1.00 91.25 108 TYR A O 1
ATOM 878 N N . GLU A 1 109 ? -1.543 -12.399 7.957 1.00 90.25 109 GLU A N 1
ATOM 879 C CA . GLU A 1 109 ? -0.562 -13.346 7.424 1.00 90.25 109 GLU A CA 1
ATOM 880 C C . GLU A 1 109 ? -0.406 -14.549 8.358 1.00 90.25 109 GLU A C 1
ATOM 882 O O . GLU A 1 109 ? -0.468 -15.696 7.919 1.00 90.25 109 GLU A O 1
ATOM 887 N N . ASN A 1 110 ? -0.271 -14.298 9.665 1.00 89.88 110 ASN A N 1
ATOM 888 C CA . ASN A 1 110 ? -0.194 -15.342 10.685 1.00 89.88 110 ASN A CA 1
ATOM 889 C C . ASN A 1 110 ? -1.416 -16.270 10.648 1.00 89.88 110 ASN A C 1
ATOM 891 O O . ASN A 1 110 ? -1.255 -17.483 10.792 1.00 89.88 110 ASN A 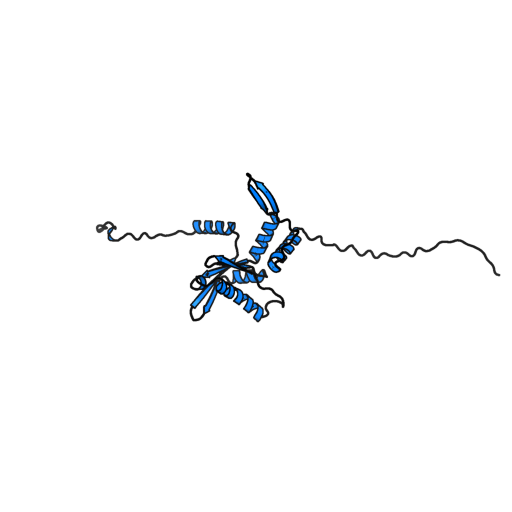O 1
ATOM 895 N N . GLY A 1 111 ? -2.617 -15.718 10.455 1.00 87.69 111 GLY A N 1
ATOM 896 C CA . GLY A 1 111 ? -3.849 -16.482 10.280 1.00 87.69 111 GLY A CA 1
ATOM 897 C C . GLY A 1 111 ? -3.763 -17.429 9.087 1.00 87.69 111 GLY A C 1
ATOM 898 O O . GLY A 1 111 ? -3.949 -18.633 9.258 1.00 87.69 111 GLY A O 1
ATOM 899 N N . TRP A 1 112 ? -3.377 -16.914 7.916 1.00 87.69 112 TRP A N 1
ATOM 900 C CA . TRP A 1 112 ? -3.257 -17.705 6.685 1.00 87.69 112 TRP A CA 1
ATOM 901 C C . TRP A 1 112 ? -2.179 -18.794 6.756 1.00 87.69 112 TRP A C 1
ATOM 903 O O . TRP A 1 112 ? -2.359 -19.896 6.231 1.00 87.69 112 TRP A O 1
ATOM 913 N N . PHE A 1 113 ? -1.058 -18.516 7.428 1.00 84.62 113 PHE A N 1
ATOM 914 C CA . PHE A 1 113 ? -0.021 -19.522 7.672 1.00 84.62 113 PHE A CA 1
ATOM 915 C C . PHE A 1 113 ? -0.518 -20.634 8.596 1.00 84.62 113 PHE A C 1
ATOM 917 O O . PHE A 1 113 ? -0.252 -21.810 8.341 1.00 84.62 113 PHE A O 1
ATOM 924 N N . ARG A 1 114 ? -1.260 -20.284 9.654 1.00 85.75 114 ARG A N 1
ATOM 925 C CA . ARG A 1 114 ? -1.831 -21.263 10.593 1.00 85.75 114 ARG A CA 1
ATOM 926 C C . ARG A 1 114 ? -2.884 -22.144 9.927 1.00 85.75 114 ARG A C 1
ATOM 928 O O . ARG A 1 114 ? -2.879 -23.349 10.163 1.00 85.75 114 ARG A O 1
ATOM 935 N N . SER A 1 115 ? -3.731 -21.577 9.069 1.00 85.38 115 SER A N 1
ATOM 936 C CA . SER A 1 115 ? -4.748 -22.321 8.313 1.00 85.38 115 SER A CA 1
ATOM 937 C C . SER A 1 115 ? -4.186 -23.117 7.132 1.00 85.38 115 SER A C 1
ATOM 939 O O . SER A 1 115 ? -4.947 -23.819 6.473 1.00 85.38 115 SER A O 1
ATOM 941 N N . ARG A 1 116 ? -2.872 -23.035 6.859 1.00 81.94 116 ARG A N 1
ATOM 942 C CA . ARG A 1 116 ? -2.213 -23.653 5.692 1.00 81.94 116 ARG A CA 1
ATOM 943 C C . ARG A 1 116 ? -2.891 -23.284 4.367 1.00 81.94 116 ARG A C 1
ATOM 945 O O . ARG A 1 116 ? -2.936 -24.092 3.446 1.00 81.94 116 ARG A O 1
ATOM 952 N N . THR A 1 117 ? -3.406 -22.057 4.278 1.00 80.38 117 THR A N 1
ATOM 953 C CA . THR A 1 117 ? -4.058 -21.543 3.064 1.00 80.38 117 THR A CA 1
ATOM 954 C C . THR A 1 117 ? -3.066 -21.411 1.906 1.00 80.38 117 THR A C 1
ATOM 956 O O . THR A 1 117 ? -3.447 -21.577 0.753 1.00 80.38 117 THR A O 1
ATOM 959 N N . PHE A 1 118 ? -1.787 -21.162 2.209 1.00 82.75 118 PHE A N 1
ATOM 960 C CA . PHE A 1 118 ? -0.711 -21.073 1.220 1.00 82.75 118 PHE A CA 1
ATOM 961 C C . PHE A 1 118 ? 0.233 -22.278 1.265 1.00 82.75 118 PHE A C 1
ATOM 963 O O . PHE A 1 118 ? 0.367 -22.960 2.285 1.00 82.75 118 PHE A O 1
ATOM 970 N N . SER A 1 119 ? 0.930 -22.507 0.149 1.00 78.31 119 SER A N 1
ATOM 971 C CA . SER A 1 119 ? 1.955 -23.541 0.024 1.00 78.31 119 SER A CA 1
ATOM 972 C C . SER A 1 119 ? 3.113 -23.328 1.007 1.00 78.31 119 SER A C 1
ATOM 974 O O . SER A 1 119 ? 3.420 -22.213 1.447 1.00 78.31 119 SER A O 1
ATOM 976 N N . ARG A 1 120 ? 3.789 -24.430 1.363 1.00 73.19 120 ARG A N 1
ATOM 977 C CA . ARG A 1 120 ? 5.008 -24.369 2.180 1.00 73.19 120 ARG A CA 1
ATOM 978 C C . ARG A 1 120 ? 6.053 -23.519 1.451 1.00 73.19 120 ARG A C 1
ATOM 980 O O . ARG A 1 120 ? 6.411 -23.832 0.323 1.00 73.19 120 ARG A O 1
ATOM 987 N N . GLY A 1 121 ? 6.534 -22.465 2.109 1.00 75.19 121 GLY A N 1
ATOM 988 C CA . GLY A 1 121 ? 7.514 -21.530 1.544 1.00 75.19 121 GLY A CA 1
ATOM 989 C C . GLY A 1 121 ? 6.939 -20.188 1.079 1.00 75.19 121 GLY A C 1
ATOM 990 O O . GLY A 1 121 ? 7.716 -19.330 0.663 1.00 75.19 121 GLY A O 1
ATOM 991 N N . PHE A 1 122 ? 5.623 -19.963 1.188 1.00 82.38 122 PHE A N 1
ATOM 992 C CA . PHE A 1 122 ? 5.044 -18.639 0.948 1.00 82.38 122 PHE A CA 1
ATOM 993 C C . PHE A 1 122 ? 5.682 -17.599 1.883 1.00 82.38 122 PHE A C 1
ATOM 995 O O . PHE A 1 122 ? 5.712 -17.767 3.104 1.00 82.38 122 PHE A O 1
ATOM 1002 N N . LYS A 1 123 ? 6.248 -16.536 1.305 1.00 85.69 123 LYS A N 1
ATOM 1003 C CA . LYS A 1 123 ? 6.907 -15.465 2.062 1.00 85.69 123 LYS A CA 1
ATOM 1004 C C . LYS A 1 123 ? 5.866 -14.462 2.564 1.00 85.69 123 LYS A C 1
ATOM 1006 O O . LYS A 1 123 ? 4.765 -14.364 2.034 1.00 85.69 123 LYS A O 1
ATOM 1011 N N . ARG A 1 124 ? 6.232 -13.676 3.574 1.00 90.25 124 ARG A N 1
ATOM 1012 C CA . ARG A 1 124 ? 5.428 -12.530 4.021 1.00 90.25 124 ARG A CA 1
ATOM 1013 C C . ARG A 1 124 ? 5.568 -11.353 3.065 1.00 90.25 124 ARG A C 1
ATOM 1015 O O . ARG A 1 124 ? 6.635 -11.161 2.480 1.00 90.25 124 ARG A O 1
ATOM 1022 N N . GLY A 1 125 ? 4.520 -10.546 2.955 1.00 91.94 125 GLY A N 1
ATOM 1023 C CA . GLY A 1 125 ? 4.538 -9.250 2.286 1.00 91.94 125 GLY A CA 1
ATOM 1024 C C . GLY A 1 125 ? 5.446 -8.238 2.985 1.00 91.94 125 GLY A C 1
ATOM 1025 O O . GLY A 1 125 ? 6.035 -8.503 4.039 1.00 91.94 125 GLY A O 1
ATOM 1026 N N . ARG A 1 126 ? 5.574 -7.054 2.391 1.00 92.75 126 ARG A N 1
ATOM 1027 C CA . ARG A 1 126 ? 6.330 -5.933 2.967 1.00 92.75 126 ARG A CA 1
ATOM 1028 C C . ARG A 1 126 ? 5.352 -4.923 3.551 1.00 92.75 126 ARG A C 1
ATOM 1030 O O . ARG A 1 126 ? 4.321 -4.657 2.948 1.00 92.75 126 ARG A O 1
ATOM 1037 N N . VAL A 1 127 ? 5.678 -4.382 4.717 1.00 94.31 127 VAL A N 1
ATOM 1038 C CA . VAL A 1 127 ? 4.879 -3.354 5.386 1.00 94.31 127 VAL A CA 1
ATOM 1039 C C . VAL A 1 127 ? 5.760 -2.123 5.555 1.00 94.31 127 VAL A C 1
ATOM 1041 O O . VAL A 1 127 ? 6.927 -2.254 5.921 1.00 94.31 127 VAL A O 1
ATOM 1044 N N . HIS A 1 128 ? 5.215 -0.948 5.263 1.00 93.62 128 HIS A N 1
ATOM 1045 C CA . HIS A 1 128 ? 5.894 0.332 5.427 1.00 93.62 128 HIS A CA 1
ATOM 1046 C C . HIS A 1 128 ? 4.938 1.371 6.019 1.00 93.62 128 HIS A C 1
ATOM 1048 O O . HIS A 1 128 ? 3.744 1.349 5.728 1.00 93.62 128 HIS A O 1
ATOM 1054 N N . GLY A 1 129 ? 5.452 2.267 6.860 1.00 92.69 129 GLY A N 1
ATOM 1055 C CA . GLY A 1 129 ? 4.677 3.381 7.402 1.00 92.69 129 GLY A CA 1
ATOM 1056 C C . GLY A 1 129 ? 4.731 4.580 6.468 1.00 92.69 129 GLY A C 1
ATOM 1057 O O . GLY A 1 129 ? 5.813 5.069 6.181 1.00 92.69 129 GLY A O 1
ATOM 1058 N N . GLU A 1 130 ? 3.571 5.071 6.038 1.00 89.06 130 GLU A N 1
ATOM 1059 C CA . GLU A 1 130 ? 3.456 6.221 5.122 1.00 89.06 130 GLU A CA 1
ATOM 1060 C C . GLU A 1 130 ? 3.134 7.527 5.862 1.00 89.06 130 GLU A C 1
ATOM 1062 O O . GLU A 1 130 ? 3.214 8.618 5.305 1.00 89.06 130 GLU A O 1
ATOM 1067 N N . GLY A 1 131 ? 2.729 7.439 7.131 1.00 86.12 131 GLY A N 1
ATOM 1068 C CA . GLY A 1 131 ? 2.378 8.607 7.927 1.00 86.12 131 GLY A CA 1
ATOM 1069 C C . GLY A 1 131 ? 1.828 8.265 9.306 1.00 86.12 131 GLY A C 1
ATOM 1070 O O . GLY A 1 131 ? 1.896 7.123 9.777 1.00 86.12 131 GLY A O 1
ATOM 1071 N N . ALA A 1 132 ? 1.240 9.275 9.953 1.00 87.12 132 ALA A N 1
ATOM 1072 C CA . ALA A 1 132 ? 0.787 9.189 11.340 1.00 87.12 132 ALA A CA 1
ATOM 1073 C C . ALA A 1 132 ? -0.157 8.005 11.584 1.00 87.12 132 ALA A C 1
ATOM 1075 O O . ALA A 1 132 ? -0.015 7.335 12.599 1.00 87.12 132 ALA A O 1
ATOM 1076 N N . ASN A 1 133 ? -1.044 7.692 10.636 1.00 94.12 133 ASN A N 1
ATOM 1077 C CA . ASN A 1 133 ? -2.037 6.623 10.755 1.00 94.12 133 ASN A CA 1
ATOM 1078 C C . ASN A 1 133 ? -2.233 5.803 9.472 1.00 94.12 133 ASN A C 1
ATOM 1080 O O . ASN A 1 133 ? -3.264 5.152 9.315 1.00 94.12 133 ASN A O 1
ATOM 1084 N N . VAL A 1 134 ? -1.264 5.835 8.557 1.00 95.31 134 VAL A N 1
ATOM 1085 C CA . VAL A 1 134 ? -1.342 5.156 7.257 1.00 95.31 134 VAL A CA 1
ATOM 1086 C C . VAL A 1 134 ? -0.140 4.237 7.083 1.00 95.31 134 VAL A C 1
ATOM 1088 O O . VAL A 1 134 ? 0.986 4.605 7.421 1.00 95.31 134 VAL A O 1
ATOM 1091 N N . MET A 1 135 ? -0.390 3.034 6.573 1.00 96.75 135 MET A N 1
ATOM 1092 C CA . MET A 1 135 ? 0.630 2.042 6.239 1.00 96.75 135 MET A CA 1
ATOM 1093 C C . MET A 1 135 ? 0.405 1.538 4.811 1.00 96.75 135 MET A C 1
ATOM 1095 O O . MET A 1 135 ? -0.738 1.362 4.393 1.00 96.75 135 MET A O 1
ATOM 1099 N N . SER A 1 136 ? 1.481 1.243 4.094 1.00 96.12 136 SER A N 1
ATOM 1100 C CA . SER A 1 136 ? 1.450 0.490 2.840 1.00 96.12 136 SER A CA 1
ATOM 1101 C C . SER A 1 136 ? 1.768 -0.972 3.119 1.00 96.12 136 SER A C 1
ATOM 1103 O O . SER A 1 136 ? 2.771 -1.288 3.763 1.00 96.12 136 SER A O 1
ATOM 1105 N N . TYR A 1 137 ? 0.937 -1.876 2.609 1.00 96.69 137 TYR A N 1
ATOM 1106 C CA . TYR A 1 137 ? 1.185 -3.312 2.621 1.00 96.69 137 TYR A CA 1
ATOM 1107 C C . TYR A 1 137 ? 1.328 -3.831 1.193 1.00 96.69 137 TYR A C 1
ATOM 1109 O O . TYR A 1 137 ? 0.358 -3.860 0.444 1.00 96.69 137 TYR A O 1
ATOM 1117 N N . VAL A 1 138 ? 2.533 -4.264 0.826 1.00 95.38 138 VAL A N 1
ATOM 1118 C CA . VAL A 1 138 ? 2.812 -4.930 -0.450 1.00 95.38 138 VAL A CA 1
ATOM 1119 C C . VAL A 1 138 ? 2.669 -6.434 -0.245 1.00 95.38 138 VAL A C 1
ATOM 1121 O O . VAL A 1 138 ? 3.555 -7.087 0.322 1.00 95.38 138 VAL A O 1
ATOM 1124 N N . ALA A 1 139 ? 1.546 -6.984 -0.690 1.00 94.12 139 ALA A N 1
ATOM 1125 C CA . ALA A 1 139 ? 1.246 -8.403 -0.608 1.00 94.12 139 ALA A CA 1
ATOM 1126 C C . ALA A 1 139 ? 2.153 -9.226 -1.537 1.00 94.12 139 ALA A C 1
ATOM 1128 O O . ALA A 1 139 ? 2.582 -8.768 -2.596 1.00 94.12 139 ALA A O 1
ATOM 1129 N N . LYS A 1 140 ? 2.422 -10.483 -1.158 1.00 90.56 140 LYS A N 1
ATOM 1130 C CA . LYS A 1 140 ? 3.168 -11.419 -2.022 1.00 90.56 140 LYS A CA 1
ATOM 1131 C C . LYS A 1 140 ? 2.340 -11.996 -3.163 1.00 90.56 140 LYS A C 1
ATOM 1133 O O . LYS A 1 140 ? 2.917 -12.497 -4.116 1.00 90.56 140 LYS A O 1
ATOM 1138 N N . SER A 1 141 ? 1.016 -11.922 -3.084 1.00 90.25 141 SER A N 1
ATOM 1139 C CA . SER A 1 141 ? 0.123 -12.375 -4.146 1.00 90.25 141 SER A CA 1
ATOM 1140 C C . SER A 1 141 ? -0.940 -11.313 -4.417 1.00 90.25 141 SER A C 1
ATOM 1142 O O . SER A 1 141 ? -1.319 -10.553 -3.518 1.00 90.25 141 SER A O 1
ATOM 1144 N N . ARG A 1 142 ? -1.400 -11.251 -5.670 1.00 93.81 142 ARG A N 1
ATOM 1145 C CA . ARG A 1 142 ? -2.450 -10.316 -6.104 1.00 93.81 142 ARG A CA 1
ATOM 1146 C C . ARG A 1 142 ? -3.760 -10.607 -5.382 1.00 93.81 142 ARG A C 1
ATOM 1148 O O . ARG A 1 142 ? -4.452 -9.694 -4.953 1.00 93.81 142 ARG A O 1
ATOM 1155 N N . GLU A 1 143 ? -4.053 -11.887 -5.195 1.00 92.69 143 GLU A N 1
ATOM 1156 C CA . GLU A 1 143 ? -5.270 -12.397 -4.570 1.00 92.69 143 GLU A CA 1
ATOM 1157 C C . GLU A 1 143 ? -5.394 -11.901 -3.125 1.00 92.69 143 GLU A C 1
ATOM 1159 O O . GLU A 1 143 ? -6.472 -11.499 -2.699 1.00 92.69 143 GLU A O 1
ATOM 1164 N N . VAL A 1 144 ? -4.280 -11.846 -2.385 1.00 93.31 144 VAL A N 1
ATOM 1165 C CA . VAL A 1 144 ? -4.251 -11.285 -1.025 1.00 93.31 144 VAL A CA 1
ATOM 1166 C C . VAL A 1 144 ? -4.593 -9.796 -1.021 1.00 93.31 144 VAL A C 1
ATOM 1168 O O . VAL A 1 144 ? -5.399 -9.353 -0.202 1.00 93.31 144 VAL A O 1
ATOM 1171 N N . ALA A 1 145 ? -3.988 -9.017 -1.922 1.00 96.19 145 ALA A N 1
ATOM 1172 C CA . ALA A 1 145 ? -4.251 -7.584 -2.008 1.00 96.19 145 ALA A CA 1
ATOM 1173 C C . ALA A 1 145 ? -5.707 -7.309 -2.403 1.00 96.19 145 ALA A C 1
ATOM 1175 O O . ALA A 1 145 ? -6.389 -6.525 -1.744 1.00 96.19 145 ALA A O 1
ATOM 1176 N N . GLN A 1 146 ? -6.205 -8.014 -3.420 1.00 96.12 146 GLN A N 1
ATOM 1177 C CA . GLN A 1 146 ? -7.594 -7.932 -3.865 1.00 96.12 146 GLN A CA 1
ATOM 1178 C C . GLN A 1 146 ? -8.568 -8.312 -2.752 1.00 96.12 146 GLN A C 1
ATOM 1180 O O . GLN A 1 146 ? -9.548 -7.605 -2.538 1.00 96.12 146 GLN A O 1
ATOM 1185 N N . TRP A 1 147 ? -8.283 -9.380 -2.005 1.00 95.25 147 TRP A N 1
ATOM 1186 C CA . TRP A 1 147 ? -9.117 -9.801 -0.886 1.00 95.25 147 TRP A CA 1
ATOM 1187 C C . TRP A 1 147 ? -9.161 -8.752 0.230 1.00 95.25 147 TRP A C 1
ATOM 1189 O O . TRP A 1 147 ? -10.243 -8.443 0.721 1.00 95.25 147 TRP A O 1
ATOM 1199 N N . LEU A 1 148 ? -8.022 -8.158 0.607 1.00 96.88 148 LEU A N 1
ATOM 1200 C CA . LEU A 1 148 ? -7.987 -7.092 1.616 1.00 96.88 148 LEU A CA 1
ATOM 1201 C C . LEU A 1 148 ? -8.763 -5.854 1.156 1.00 96.88 148 LEU A C 1
ATOM 1203 O O . LEU A 1 148 ? -9.553 -5.308 1.921 1.00 96.88 148 LEU A O 1
ATOM 1207 N N . VAL A 1 149 ? -8.581 -5.435 -0.098 1.00 97.56 149 VAL A N 1
ATOM 1208 C CA . VAL A 1 149 ? -9.328 -4.306 -0.672 1.00 97.56 149 VAL A CA 1
ATOM 1209 C C . VAL A 1 149 ? -10.828 -4.605 -0.718 1.00 97.56 149 VAL A C 1
ATOM 1211 O O . VAL A 1 149 ? -11.623 -3.741 -0.359 1.00 97.56 149 VAL A O 1
ATOM 1214 N N . ALA A 1 150 ? -11.219 -5.824 -1.099 1.00 97.50 150 ALA A N 1
ATOM 1215 C CA . ALA A 1 150 ? -12.615 -6.255 -1.115 1.00 97.50 150 ALA A CA 1
ATOM 1216 C C . ALA A 1 150 ? -13.217 -6.349 0.295 1.00 97.50 150 ALA A C 1
ATOM 1218 O O . ALA A 1 150 ? -14.387 -6.023 0.479 1.00 97.50 150 ALA A O 1
ATOM 1219 N N . LYS A 1 151 ? -12.418 -6.745 1.297 1.00 96.56 151 LYS A N 1
ATOM 1220 C CA . LYS A 1 151 ? -12.820 -6.713 2.708 1.00 96.56 151 LYS A CA 1
ATOM 1221 C C . LYS A 1 151 ? -13.171 -5.287 3.143 1.00 96.56 151 LYS A C 1
ATOM 1223 O O . LYS A 1 151 ? -14.122 -5.101 3.893 1.00 96.56 151 LYS A O 1
ATOM 1228 N N . GLY A 1 152 ? -12.435 -4.290 2.645 1.00 97.38 152 GLY A N 1
ATOM 1229 C CA . GLY A 1 152 ? -12.750 -2.863 2.755 1.00 97.38 152 GLY A CA 1
ATOM 1230 C C . GLY A 1 152 ? -12.485 -2.261 4.135 1.00 97.38 152 GLY A C 1
ATOM 1231 O O . GLY A 1 152 ? -11.819 -1.231 4.240 1.00 97.38 152 GLY A O 1
ATOM 1232 N N . GLU A 1 153 ? -12.946 -2.910 5.200 1.00 96.94 153 GLU A N 1
ATOM 1233 C CA . GLU A 1 153 ? -12.652 -2.542 6.580 1.00 96.94 153 GLU A CA 1
ATOM 1234 C C . GLU A 1 153 ? -12.633 -3.747 7.520 1.00 96.94 153 GLU A C 1
ATOM 1236 O O . GLU A 1 153 ? -13.134 -4.825 7.207 1.00 96.94 153 GLU A O 1
ATOM 1241 N N . ASP A 1 154 ? -12.016 -3.567 8.683 1.00 96.62 154 ASP A N 1
ATOM 1242 C CA . ASP A 1 154 ? -12.098 -4.527 9.775 1.00 96.62 154 ASP A CA 1
ATOM 1243 C C . ASP A 1 154 ? -11.959 -3.840 11.128 1.00 96.62 154 ASP A C 1
ATOM 1245 O O . ASP A 1 154 ? -11.364 -2.762 11.242 1.00 96.62 154 ASP A O 1
ATOM 1249 N N . VAL A 1 155 ? -12.476 -4.493 12.165 1.00 95.81 155 VAL A N 1
ATOM 1250 C CA . VAL A 1 155 ? -12.393 -4.014 13.543 1.00 95.81 155 VAL A CA 1
ATOM 1251 C C . VAL A 1 155 ? -11.872 -5.132 14.430 1.00 95.81 155 VAL A C 1
ATOM 1253 O O . VAL A 1 155 ? -12.437 -6.220 14.488 1.00 95.81 155 VAL A O 1
ATOM 1256 N N . VAL A 1 156 ? -10.794 -4.846 15.157 1.00 92.81 156 VAL A N 1
ATOM 1257 C CA . VAL A 1 156 ? -10.246 -5.756 16.165 1.00 92.81 156 VAL A CA 1
ATOM 1258 C C . VAL A 1 156 ? -10.592 -5.215 17.544 1.00 92.81 156 VAL A C 1
ATOM 1260 O O . VAL A 1 156 ? -10.244 -4.083 17.864 1.00 92.81 156 VAL A O 1
ATOM 1263 N N . VAL A 1 157 ? -11.253 -6.021 18.375 1.00 93.31 157 VAL A N 1
ATOM 1264 C CA . VAL A 1 157 ? -11.617 -5.630 19.744 1.00 93.31 157 VAL A CA 1
ATOM 1265 C C . VAL A 1 157 ? -10.634 -6.239 20.736 1.00 93.31 157 VAL A C 1
ATOM 1267 O O . VAL A 1 157 ? -10.535 -7.460 20.851 1.00 93.31 157 VAL A O 1
ATOM 1270 N N . ILE A 1 158 ? -9.911 -5.401 21.481 1.00 89.31 158 ILE A N 1
ATOM 1271 C CA . ILE A 1 158 ? -8.974 -5.842 22.525 1.00 89.31 158 ILE A CA 1
ATOM 1272 C C . ILE A 1 158 ? -9.350 -5.150 23.827 1.00 89.31 158 ILE A C 1
ATOM 1274 O O . ILE A 1 158 ? -9.328 -3.926 23.910 1.00 89.31 158 ILE A O 1
ATOM 1278 N N . ARG A 1 159 ? -9.690 -5.937 24.858 1.00 92.25 159 ARG A N 1
ATOM 1279 C CA . ARG A 1 159 ? -10.098 -5.425 26.184 1.00 92.25 159 ARG A CA 1
ATOM 1280 C C . ARG A 1 159 ? -11.225 -4.377 26.106 1.00 92.25 159 ARG A C 1
ATOM 1282 O O . ARG A 1 159 ? -11.220 -3.407 26.852 1.00 92.25 159 ARG A O 1
ATOM 1289 N N . GLY A 1 160 ? -12.171 -4.570 25.184 1.00 92.81 160 GLY A N 1
ATOM 1290 C CA . GLY A 1 160 ? -13.299 -3.656 24.969 1.00 92.81 160 GLY A CA 1
ATOM 1291 C C . GLY A 1 160 ? -12.976 -2.398 24.155 1.00 92.81 160 GLY A C 1
ATOM 1292 O O . GLY A 1 160 ? -13.865 -1.580 23.957 1.00 92.81 160 GLY A O 1
ATOM 1293 N N . VAL A 1 161 ? -11.742 -2.237 23.666 1.00 94.19 161 VAL A N 1
ATOM 1294 C CA . VAL A 1 161 ? -11.362 -1.137 22.769 1.00 94.19 161 VAL A CA 1
ATOM 1295 C C . VAL A 1 161 ? -11.400 -1.619 21.325 1.00 94.19 161 VAL A C 1
ATOM 1297 O O . VAL A 1 161 ? -10.789 -2.636 20.993 1.00 94.19 161 VAL A O 1
ATOM 1300 N N . GLU A 1 162 ? -12.100 -0.874 20.474 1.00 95.75 162 GLU A N 1
ATOM 1301 C CA . GLU A 1 162 ? -12.194 -1.136 19.040 1.00 95.75 162 GLU A CA 1
ATOM 1302 C C . GLU A 1 162 ? -11.041 -0.483 18.271 1.00 95.75 162 GLU A C 1
ATOM 1304 O O . GLU A 1 162 ? -10.830 0.732 18.314 1.00 95.75 162 GLU A O 1
ATOM 1309 N N . TYR A 1 163 ? -10.313 -1.298 17.516 1.00 95.69 163 TYR A N 1
ATOM 1310 C CA . TYR A 1 163 ? -9.231 -0.875 16.640 1.00 95.69 163 TYR A CA 1
ATOM 1311 C C . TYR A 1 163 ? -9.658 -1.051 15.184 1.00 95.69 163 TYR A C 1
ATOM 1313 O O . TYR A 1 163 ? -9.606 -2.156 14.640 1.00 95.69 163 TYR A O 1
ATOM 1321 N N . LYS A 1 164 ? -10.100 0.047 14.561 1.00 97.00 164 LYS A N 1
ATOM 1322 C CA . LYS A 1 164 ? -10.625 0.056 13.191 1.00 97.00 164 LYS A CA 1
ATOM 1323 C C . LYS A 1 164 ? -9.521 0.254 12.149 1.00 97.00 164 LYS A C 1
ATOM 1325 O O . LYS A 1 164 ? -8.688 1.156 12.267 1.00 97.00 164 LYS A O 1
ATOM 1330 N N . MET A 1 165 ? -9.566 -0.559 11.099 1.00 97.75 165 MET A N 1
ATOM 1331 C CA . MET A 1 165 ? -8.697 -0.498 9.925 1.00 97.75 165 MET A CA 1
ATOM 1332 C C . MET A 1 165 ? -9.546 -0.374 8.662 1.00 97.75 165 MET A C 1
ATOM 1334 O O . MET A 1 165 ? -10.540 -1.078 8.514 1.00 97.75 165 MET A O 1
ATOM 1338 N N . LEU A 1 166 ? -9.134 0.490 7.739 1.00 97.94 166 LEU A N 1
ATOM 1339 C CA . LEU A 1 166 ? -9.666 0.543 6.381 1.00 97.94 166 LEU A CA 1
ATOM 1340 C C . LEU A 1 166 ? -8.616 0.038 5.402 1.00 97.94 166 LEU A C 1
ATOM 1342 O O . LEU A 1 166 ? -7.452 0.429 5.489 1.00 97.94 166 LEU A O 1
ATOM 1346 N N . PHE A 1 167 ? -9.049 -0.754 4.434 1.00 97.88 167 PHE A N 1
ATOM 1347 C CA . PHE A 1 167 ? -8.226 -1.260 3.347 1.00 97.88 167 PHE A CA 1
ATOM 1348 C C . PHE A 1 167 ? -8.647 -0.576 2.053 1.00 97.88 167 PHE A C 1
ATOM 1350 O O . PHE A 1 167 ? -9.802 -0.646 1.632 1.00 97.88 167 PHE A O 1
ATOM 1357 N N . LYS A 1 168 ? -7.711 0.132 1.429 1.00 96.62 168 LYS A N 1
ATOM 1358 C CA . LYS A 1 168 ? -7.934 0.866 0.184 1.00 96.62 168 LYS A CA 1
ATOM 1359 C C . LYS A 1 168 ? -6.935 0.402 -0.874 1.00 96.62 168 LYS A C 1
ATOM 1361 O O . LYS A 1 168 ? -5.813 0.032 -0.520 1.00 96.62 168 LYS A O 1
ATOM 1366 N N . PRO A 1 169 ? -7.314 0.421 -2.164 1.00 96.56 169 PRO A N 1
ATOM 1367 C CA . PRO A 1 169 ? -6.342 0.209 -3.225 1.00 96.56 169 PRO A CA 1
ATOM 1368 C C . PRO A 1 169 ? -5.273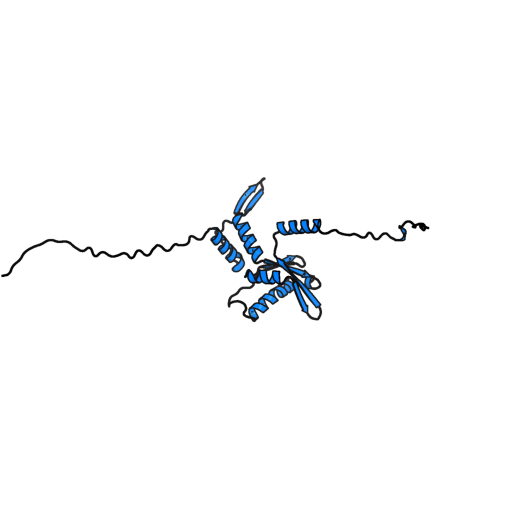 1.300 -3.142 1.00 96.56 169 PRO A C 1
ATOM 1370 O O . PRO A 1 169 ? -5.596 2.465 -2.892 1.00 96.56 169 PRO A O 1
ATOM 1373 N N . TRP A 1 170 ? -4.012 0.917 -3.327 1.00 96.06 170 TRP A N 1
ATOM 1374 C CA . TRP A 1 170 ? -2.929 1.886 -3.405 1.00 96.06 170 TRP A CA 1
ATOM 1375 C C . TRP A 1 170 ? -3.043 2.701 -4.694 1.00 96.06 170 TRP A C 1
ATOM 1377 O O . TRP A 1 170 ? -3.340 2.162 -5.762 1.00 96.06 170 TRP A O 1
ATOM 1387 N N . LEU A 1 171 ? -2.801 4.001 -4.579 1.00 91.75 171 LEU A N 1
ATOM 1388 C CA . LEU A 1 171 ? -2.861 4.947 -5.683 1.00 91.75 171 LEU A CA 1
ATOM 1389 C C . LEU A 1 171 ? -1.527 5.660 -5.828 1.00 91.75 171 LEU A C 1
ATOM 1391 O O . LEU A 1 171 ? -0.835 5.924 -4.843 1.00 91.75 171 LEU A O 1
ATOM 1395 N N . THR A 1 172 ? -1.202 6.015 -7.065 1.00 91.00 172 THR A N 1
ATOM 1396 C CA . THR A 1 172 ? -0.081 6.911 -7.331 1.00 91.00 172 THR A CA 1
ATOM 1397 C C . THR A 1 172 ? -0.373 8.298 -6.771 1.00 91.00 172 THR A C 1
ATOM 1399 O O . THR A 1 172 ? -1.520 8.679 -6.530 1.00 91.00 172 THR A O 1
ATOM 1402 N N . ARG A 1 173 ? 0.679 9.096 -6.596 1.00 86.94 173 ARG A N 1
ATOM 1403 C CA . ARG A 1 173 ? 0.536 10.474 -6.125 1.00 86.94 173 ARG A CA 1
ATOM 1404 C C . ARG A 1 173 ? -0.375 11.313 -7.028 1.00 86.94 173 ARG A C 1
ATOM 1406 O O . ARG A 1 173 ? -1.222 12.026 -6.506 1.00 86.94 173 ARG A O 1
ATOM 1413 N N . ALA A 1 174 ? -0.240 11.182 -8.348 1.00 89.25 174 ALA A N 1
ATOM 1414 C CA . ALA A 1 174 ? -1.098 11.877 -9.306 1.00 89.25 174 ALA A CA 1
ATOM 1415 C C . ALA A 1 174 ? -2.576 11.487 -9.125 1.00 89.25 174 ALA A C 1
ATOM 1417 O O . ALA A 1 174 ? -3.437 12.350 -9.017 1.00 89.25 174 ALA A O 1
ATOM 1418 N N . GLU A 1 175 ? -2.866 10.193 -8.967 1.00 91.06 175 GLU A N 1
ATOM 1419 C CA . GLU A 1 175 ? -4.235 9.719 -8.727 1.00 91.06 175 GLU A CA 1
ATOM 1420 C C . GLU A 1 175 ? -4.808 10.179 -7.382 1.00 91.06 175 GLU A C 1
ATOM 1422 O O . GLU A 1 175 ? -6.006 10.435 -7.281 1.00 91.06 175 GLU A O 1
ATOM 1427 N N . LEU A 1 176 ? -3.977 10.281 -6.340 1.00 87.56 176 LEU A N 1
ATOM 1428 C CA . LEU A 1 176 ? -4.388 10.853 -5.056 1.00 87.56 176 LEU A CA 1
ATOM 1429 C C . LEU A 1 176 ? -4.720 12.343 -5.188 1.00 87.56 176 LEU A C 1
ATOM 1431 O O . LEU A 1 176 ? -5.712 12.796 -4.621 1.00 87.56 176 LEU A O 1
ATOM 1435 N N . GLU A 1 177 ? -3.909 13.098 -5.930 1.00 89.38 177 GLU A N 1
ATOM 1436 C CA . GLU A 1 177 ? -4.141 14.520 -6.193 1.00 89.38 177 GLU A CA 1
ATOM 1437 C C . GLU A 1 177 ? -5.424 14.736 -7.007 1.00 89.38 177 GLU A C 1
ATOM 1439 O O . GLU A 1 177 ? -6.230 15.602 -6.658 1.00 89.38 177 GLU A O 1
ATOM 1444 N N . ASP A 1 178 ? -5.663 13.909 -8.023 1.00 90.56 178 ASP A N 1
ATOM 1445 C CA . ASP A 1 178 ? -6.884 13.955 -8.827 1.00 90.56 178 ASP A CA 1
ATOM 1446 C C . ASP A 1 178 ? -8.120 13.552 -8.023 1.00 90.56 178 ASP A C 1
ATOM 1448 O O . ASP A 1 178 ? -9.148 14.225 -8.100 1.00 90.56 178 ASP A O 1
ATOM 1452 N N . ARG A 1 179 ? -8.021 12.511 -7.186 1.00 85.62 179 ARG A N 1
ATOM 1453 C CA . ARG A 1 179 ? -9.112 12.136 -6.280 1.00 85.62 179 ARG A CA 1
ATOM 1454 C C . ARG A 1 179 ? -9.426 13.260 -5.295 1.00 85.62 179 ARG A C 1
ATOM 1456 O O . ARG A 1 179 ? -10.595 13.580 -5.117 1.00 85.62 179 ARG A O 1
ATOM 1463 N N . ARG A 1 180 ? -8.410 13.891 -4.697 1.00 86.38 180 ARG A N 1
ATOM 1464 C CA . ARG A 1 180 ? -8.609 15.032 -3.789 1.00 86.38 180 ARG A CA 1
ATOM 1465 C C . ARG A 1 180 ? -9.319 16.186 -4.497 1.00 86.38 180 ARG A C 1
ATOM 1467 O O . ARG A 1 180 ? -10.231 16.772 -3.928 1.00 86.38 180 ARG A O 1
ATOM 1474 N N . ARG A 1 181 ? -8.936 16.487 -5.742 1.00 87.69 181 ARG A N 1
ATOM 1475 C CA . ARG A 1 181 ? -9.590 17.522 -6.557 1.00 87.69 181 ARG A CA 1
ATOM 1476 C C . ARG A 1 181 ? -11.073 17.208 -6.783 1.00 87.69 181 ARG A C 1
ATOM 1478 O O . ARG A 1 181 ? -11.914 18.067 -6.562 1.00 87.69 181 ARG A O 1
ATOM 1485 N N . GLN A 1 182 ? -11.395 15.968 -7.151 1.00 86.69 182 GLN A N 1
ATOM 1486 C CA . GLN A 1 182 ? -12.782 15.522 -7.336 1.00 86.69 182 GLN A CA 1
ATOM 1487 C C . GLN A 1 182 ? -13.590 15.576 -6.030 1.00 86.69 182 GLN A C 1
ATOM 1489 O O . GLN A 1 182 ? -14.757 15.965 -6.029 1.00 86.69 182 GLN A O 1
ATOM 1494 N N . GLU A 1 183 ? -12.983 15.202 -4.902 1.00 84.81 183 GLU A N 1
ATOM 1495 C CA . GLU A 1 183 ? -13.611 15.302 -3.580 1.00 84.81 183 GLU A CA 1
ATOM 1496 C C . GLU A 1 183 ? -13.887 16.763 -3.195 1.00 84.81 183 GLU A C 1
ATOM 1498 O O . GLU A 1 183 ? -14.956 17.056 -2.666 1.00 84.81 183 GLU A O 1
ATOM 1503 N N . GLU A 1 184 ? -12.977 17.688 -3.503 1.00 83.00 184 GLU A N 1
ATOM 1504 C CA . GLU A 1 184 ? -13.157 19.131 -3.279 1.00 83.00 184 GLU A CA 1
ATOM 1505 C C . GLU A 1 184 ? -14.255 19.733 -4.161 1.00 83.00 184 GLU A C 1
ATOM 1507 O O . GLU A 1 184 ? -15.012 20.583 -3.699 1.00 83.00 184 GLU A O 1
ATOM 1512 N N . GLU A 1 185 ? -14.386 19.268 -5.403 1.00 85.06 185 GLU A N 1
ATOM 1513 C CA . GLU A 1 185 ? -15.455 19.692 -6.315 1.00 85.06 185 GLU A CA 1
ATOM 1514 C C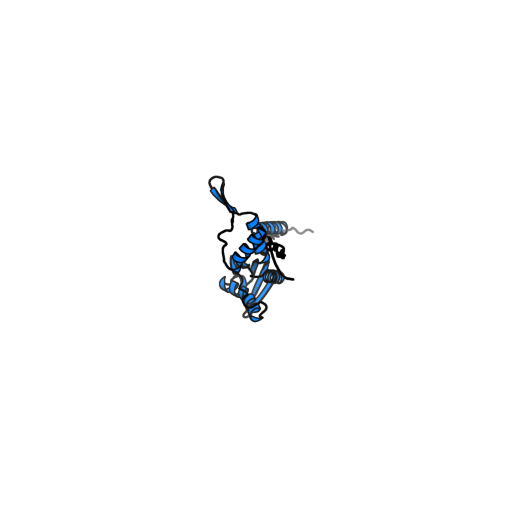 . GLU A 1 185 ? -16.838 19.172 -5.888 1.00 85.06 185 GLU A C 1
ATOM 1516 O O . GLU A 1 185 ? -17.855 19.809 -6.165 1.00 85.06 185 GLU A O 1
ATOM 1521 N N . THR A 1 186 ? -16.894 18.024 -5.206 1.00 80.69 186 THR A N 1
ATOM 1522 C CA . THR A 1 186 ? -18.152 17.351 -4.832 1.00 80.69 186 THR A CA 1
ATOM 1523 C C . THR A 1 186 ? -18.569 17.570 -3.377 1.00 80.69 186 THR A C 1
ATOM 1525 O O . THR A 1 186 ? -19.750 17.427 -3.050 1.00 80.69 186 THR A O 1
ATOM 1528 N N . THR A 1 187 ? -17.639 17.945 -2.496 1.00 78.81 187 THR A N 1
ATOM 1529 C CA . THR A 1 187 ? -17.898 18.162 -1.067 1.00 78.81 187 THR A CA 1
ATOM 1530 C C . THR A 1 187 ? -18.117 19.641 -0.780 1.00 78.81 187 THR A C 1
ATOM 1532 O O . THR A 1 187 ? -17.184 20.442 -0.781 1.00 78.81 187 THR A O 1
ATOM 1535 N N . PHE A 1 188 ? -19.351 20.017 -0.453 1.00 66.38 188 PHE A N 1
ATOM 1536 C CA . PHE A 1 188 ? -19.656 21.359 0.035 1.00 66.38 188 PHE A CA 1
ATOM 1537 C C . PHE A 1 188 ? -19.474 21.430 1.559 1.00 66.38 188 PHE A C 1
ATOM 1539 O O . PHE A 1 188 ? -20.095 20.691 2.323 1.00 66.38 188 PHE A O 1
ATOM 1546 N N . TRP A 1 189 ? -18.631 22.353 2.023 1.00 68.38 189 TRP A N 1
ATOM 1547 C CA . TRP A 1 189 ? -18.475 22.648 3.447 1.00 68.38 189 TRP A CA 1
ATOM 1548 C C . TRP A 1 189 ? -19.546 23.654 3.884 1.00 68.38 189 TRP A C 1
ATOM 1550 O O . TRP A 1 189 ? -19.495 24.825 3.509 1.00 68.38 189 TRP A O 1
ATOM 1560 N N . VAL A 1 190 ? -20.523 23.218 4.687 1.00 69.25 190 VAL A N 1
ATOM 1561 C CA . VAL A 1 190 ? -21.501 24.130 5.305 1.00 69.25 190 VAL A CA 1
ATOM 1562 C C . VAL A 1 190 ? -20.940 24.639 6.629 1.00 69.25 190 VAL A C 1
ATOM 1564 O O . VAL A 1 190 ? -21.006 23.960 7.653 1.00 69.25 190 VAL A O 1
ATOM 1567 N N . THR A 1 191 ? -20.408 25.858 6.625 1.00 68.12 191 THR A N 1
ATOM 1568 C CA . THR A 1 191 ? -20.047 26.559 7.862 1.00 68.12 191 THR A CA 1
ATOM 1569 C C . THR A 1 191 ? -21.266 27.315 8.378 1.00 68.12 191 THR A C 1
ATOM 1571 O O . THR A 1 191 ? -21.632 28.358 7.840 1.00 68.12 191 THR A O 1
ATOM 1574 N N . ALA A 1 192 ? -21.894 26.824 9.445 1.00 67.69 192 ALA A N 1
ATOM 1575 C CA . ALA A 1 192 ? -22.865 27.621 10.186 1.00 67.69 192 ALA A CA 1
ATOM 1576 C C . ALA A 1 192 ? -22.109 28.650 11.041 1.00 67.69 192 ALA A C 1
ATOM 1578 O O . ALA A 1 192 ? -21.494 28.305 12.052 1.00 67.69 192 ALA A O 1
ATOM 1579 N N . ILE A 1 193 ? -22.135 29.921 10.634 1.00 74.19 193 ILE A N 1
ATOM 1580 C CA . ILE A 1 193 ? -21.602 31.013 11.453 1.00 74.19 193 ILE A CA 1
ATOM 1581 C C . ILE A 1 193 ? -22.445 31.082 12.731 1.00 74.19 193 ILE A C 1
ATOM 1583 O O . ILE A 1 193 ? -23.640 31.371 12.686 1.00 74.19 193 ILE A O 1
ATOM 1587 N N . ARG A 1 194 ? -21.827 30.831 13.891 1.00 58.75 194 ARG A N 1
ATOM 1588 C CA . ARG A 1 194 ? -22.435 31.155 15.188 1.00 58.75 194 ARG A CA 1
ATOM 1589 C C . ARG A 1 194 ? -22.476 32.673 15.324 1.00 58.75 194 ARG A C 1
ATOM 1591 O O . ARG A 1 194 ? -21.513 33.278 15.785 1.00 58.75 194 ARG A O 1
ATOM 1598 N N . VAL A 1 195 ? -23.585 33.282 14.916 1.00 72.06 195 VAL A N 1
ATOM 1599 C CA . VAL A 1 195 ? -23.872 34.688 15.209 1.00 72.06 195 VAL A CA 1
ATOM 1600 C C . VAL A 1 195 ? -24.216 34.782 16.699 1.00 72.06 195 VAL A C 1
ATOM 1602 O O . VAL A 1 195 ? -25.172 34.136 17.136 1.00 72.06 195 VAL A O 1
ATOM 1605 N N . PRO A 1 196 ? -23.456 35.534 17.515 1.00 72.25 196 PRO A N 1
ATOM 1606 C CA . PRO A 1 196 ? -23.839 35.787 18.896 1.00 72.25 196 PRO A CA 1
ATOM 1607 C C . PRO A 1 196 ? -25.244 36.397 18.935 1.00 72.25 196 PRO A C 1
ATOM 1609 O O . PRO A 1 196 ? -25.522 37.369 18.237 1.00 72.25 196 PRO A O 1
ATOM 1612 N N . LEU A 1 197 ? -26.134 35.867 19.775 1.00 62.50 197 LEU A N 1
ATOM 1613 C CA . LEU A 1 197 ? -27.521 36.352 19.866 1.00 62.50 197 LEU A CA 1
ATOM 1614 C C . LEU A 1 197 ? -27.613 37.855 20.189 1.00 62.50 197 LEU A C 1
ATOM 1616 O O . LEU A 1 197 ? -28.571 38.509 19.806 1.00 62.50 197 LEU A O 1
ATOM 1620 N N . ARG A 1 198 ? -26.589 38.428 20.838 1.00 61.69 198 ARG A N 1
ATOM 1621 C CA . ARG A 1 198 ? -26.505 39.868 21.142 1.00 61.69 198 ARG A CA 1
ATOM 1622 C C . ARG A 1 198 ? -26.240 40.763 19.925 1.00 61.69 198 ARG A C 1
ATOM 1624 O O . ARG A 1 198 ? -26.376 41.972 20.045 1.00 61.69 198 ARG A O 1
ATOM 1631 N N . THR A 1 199 ? -25.831 40.190 18.793 1.00 63.91 199 THR A N 1
ATOM 1632 C CA . THR A 1 199 ? -25.595 40.907 17.526 1.00 63.91 199 THR A CA 1
ATOM 1633 C C . THR A 1 199 ? -26.682 40.653 16.482 1.00 63.91 199 THR A C 1
ATOM 1635 O O . THR A 1 199 ? -26.628 41.238 15.404 1.00 63.91 199 THR A O 1
ATOM 1638 N N . MET A 1 200 ? -27.674 39.803 16.774 1.00 60.78 200 MET A N 1
ATOM 1639 C CA . MET A 1 200 ? -28.890 39.746 15.963 1.00 60.78 200 MET A CA 1
ATOM 1640 C C . MET A 1 200 ? -29.670 41.041 16.190 1.00 60.78 200 MET A C 1
ATOM 1642 O O . MET A 1 200 ? -30.021 41.360 17.325 1.00 60.78 200 MET A O 1
ATOM 1646 N N . PHE A 1 201 ? -29.926 41.794 15.119 1.00 61.62 201 PHE A N 1
ATOM 1647 C CA . PHE A 1 201 ? -30.885 42.894 15.166 1.00 61.62 201 PHE A CA 1
ATOM 1648 C C . PHE A 1 201 ? -32.206 42.355 15.717 1.00 61.62 201 PHE A C 1
ATOM 1650 O O . PHE A 1 201 ? -32.653 41.284 15.299 1.00 61.62 201 PHE A O 1
ATOM 1657 N N . HIS A 1 202 ? -32.805 43.071 16.671 1.00 61.34 202 HIS A N 1
ATOM 1658 C CA . HIS A 1 202 ? -34.156 42.777 17.131 1.00 61.34 202 HIS A CA 1
ATOM 1659 C C . HIS A 1 202 ? -35.050 42.697 15.897 1.00 61.34 202 HIS A C 1
ATOM 1661 O O . HIS A 1 202 ? -35.181 43.693 15.191 1.00 61.34 202 HIS A O 1
ATOM 1667 N N . VAL A 1 203 ? -35.611 41.521 15.612 1.00 57.25 203 VAL A N 1
ATOM 1668 C CA . VAL A 1 203 ? -36.734 41.407 14.683 1.00 57.25 203 VAL A CA 1
ATOM 1669 C C . VAL A 1 203 ? -37.863 42.163 15.379 1.00 57.25 203 VAL A C 1
ATOM 1671 O O . VAL A 1 203 ? -38.311 41.692 16.425 1.00 57.25 203 VAL A O 1
ATOM 1674 N N . PRO A 1 204 ? -38.261 43.363 14.919 1.00 54.97 204 PRO A N 1
ATOM 1675 C CA . PRO A 1 204 ? -39.461 43.983 15.443 1.00 54.97 204 PRO A CA 1
ATOM 1676 C C . PRO A 1 204 ? -40.601 43.083 14.985 1.00 54.97 204 PRO A C 1
ATOM 1678 O O . PRO A 1 204 ? -40.626 42.699 13.813 1.00 54.97 204 PRO A O 1
ATOM 1681 N N . ASP A 1 205 ? -41.468 42.705 15.917 1.00 51.88 205 ASP A N 1
ATOM 1682 C CA . ASP A 1 205 ? -42.610 41.831 15.679 1.00 51.88 205 ASP A CA 1
ATOM 1683 C C . ASP A 1 205 ? -43.257 42.138 14.319 1.00 51.88 205 ASP A C 1
ATOM 1685 O O . ASP A 1 205 ? -43.793 43.228 14.099 1.00 51.88 205 ASP A O 1
ATOM 1689 N N . LEU A 1 206 ? -43.165 41.186 13.381 1.00 44.69 206 LEU A N 1
ATOM 1690 C CA . LEU A 1 206 ? -44.080 41.177 12.249 1.00 44.69 206 LEU A CA 1
ATOM 1691 C C . LEU A 1 206 ? -45.454 40.858 12.839 1.00 44.69 206 LEU A C 1
ATOM 1693 O O . LEU A 1 206 ? -45.703 39.724 13.251 1.00 44.69 206 LEU A O 1
ATOM 1697 N N . ILE A 1 207 ? -46.278 41.901 12.930 1.00 46.25 207 ILE A N 1
ATOM 1698 C CA . ILE A 1 207 ? -47.729 41.838 13.133 1.00 46.25 207 ILE A CA 1
ATOM 1699 C C . ILE A 1 207 ? -48.352 40.944 12.056 1.00 46.25 207 ILE A C 1
ATOM 1701 O O . ILE A 1 207 ? -47.955 41.095 10.876 1.00 46.25 207 ILE A O 1
#

Sequence (207 aa):
MANREEGSGLLQRQGQREEHNPPGEELQMSEEDRIRILIAKCYEDGVFPERMRHGEFVVENGIQVFKVNPQIDQLTTAWLKERTVTVVFQGAARDLSVKTREDLIRAYENGWFRSRTFSRGFKRGRVHGEGANVMSYVAKSREVAQWLVAKGEDVVVIRGVEYKMLFKPWLTRAELEDRRRQEEETTFWVTAIRVPLRTMFHVPDLI